Protein AF-A0A8C0IXA7-F1 (afdb_monomer_lite)

InterPro domains:
  IPR001251 CRAL-TRIO lipid binding domain [cd00170] (113-180)
  IPR011074 CRAL/TRIO, N-terminal domain [PF03765] (60-84)
  IPR011074 CRAL/TRIO, N-terminal domain [SM01100] (62-87)
  IPR036273 CRAL/TRIO, N-terminal domain superfamily [SSF46938] (19-94)
  IPR036865 CRAL-TRIO lipid binding domain superfamily [G3DSA:3.40.525.10] (95-187)
  IPR036865 CRAL-TRIO lipid binding domain superfamily [SSF52087] (109-181)

Structure (mmCIF, N/CA/C/O backbone):
data_AF-A0A8C0IXA7-F1
#
_entry.id   AF-A0A8C0IXA7-F1
#
loop_
_atom_site.group_PDB
_atom_site.id
_atom_site.type_symbol
_atom_site.label_atom_id
_atom_site.label_alt_id
_atom_site.label_comp_id
_atom_site.label_asym_id
_atom_site.label_entity_id
_atom_site.label_seq_id
_atom_site.pdbx_PDB_ins_code
_atom_site.Cartn_x
_atom_site.Cartn_y
_atom_site.Cartn_z
_atom_site.occupancy
_atom_site.B_iso_or_equiv
_atom_site.auth_seq_id
_atom_site.auth_comp_id
_atom_site.auth_asym_id
_atom_site.auth_atom_id
_atom_site.pdbx_PDB_model_num
ATOM 1 N N . ARG A 1 1 ? -16.139 -28.699 -39.890 1.00 35.69 1 ARG A N 1
ATOM 2 C CA . ARG A 1 1 ? -15.092 -27.925 -39.190 1.00 35.69 1 ARG A CA 1
ATOM 3 C C . ARG A 1 1 ? -15.802 -27.183 -38.088 1.00 35.69 1 ARG A C 1
ATOM 5 O O . ARG A 1 1 ? -16.646 -26.348 -38.394 1.00 35.69 1 ARG A O 1
ATOM 12 N N . GLU A 1 2 ? -15.595 -27.677 -36.876 1.00 32.22 2 GLU A N 1
ATOM 13 C CA . GLU A 1 2 ? -16.263 -27.260 -35.651 1.00 32.22 2 GLU A CA 1
ATOM 14 C C . GLU A 1 2 ? -16.036 -25.772 -35.373 1.00 32.22 2 GLU A C 1
ATOM 16 O O . GLU A 1 2 ? -15.000 -25.214 -35.732 1.00 32.22 2 GLU A O 1
ATOM 21 N N . LYS A 1 3 ? -17.055 -25.138 -34.791 1.00 29.83 3 LYS A N 1
ATOM 22 C CA . LYS A 1 3 ? -16.949 -23.827 -34.163 1.00 29.83 3 LYS A CA 1
ATOM 23 C C . LYS A 1 3 ? -16.485 -24.081 -32.731 1.00 29.83 3 LYS A C 1
ATOM 25 O O . LYS A 1 3 ? -17.202 -24.749 -31.994 1.00 29.83 3 LYS A O 1
ATOM 30 N N . GLU A 1 4 ? -15.302 -23.594 -32.378 1.00 32.62 4 GLU A N 1
ATOM 31 C CA . GLU A 1 4 ? -14.909 -23.407 -30.981 1.00 32.62 4 GLU A CA 1
ATOM 32 C C . GLU A 1 4 ? -15.841 -22.354 -30.372 1.00 32.62 4 GLU A C 1
ATOM 34 O O . GLU A 1 4 ? -15.949 -21.235 -30.876 1.00 32.62 4 GLU A O 1
ATOM 39 N N . GLU A 1 5 ? -16.585 -22.753 -29.343 1.00 33.47 5 GLU A N 1
ATOM 40 C CA . GLU A 1 5 ? -17.308 -21.844 -28.463 1.00 33.47 5 GLU A CA 1
ATOM 41 C C . GLU A 1 5 ? -16.298 -21.263 -27.469 1.00 33.47 5 GLU A C 1
ATOM 43 O O . GLU A 1 5 ? -15.759 -21.983 -26.629 1.00 33.47 5 GLU A O 1
ATOM 48 N N . ASP A 1 6 ? -16.033 -19.961 -27.590 1.00 34.44 6 ASP A N 1
ATOM 49 C CA . ASP A 1 6 ? -15.330 -19.179 -26.576 1.00 34.44 6 ASP A CA 1
ATOM 50 C C . ASP A 1 6 ? -16.084 -19.291 -25.243 1.00 34.44 6 ASP A C 1
ATOM 52 O O . ASP A 1 6 ? -17.255 -18.913 -25.125 1.00 34.44 6 ASP A O 1
ATOM 56 N N . GLY A 1 7 ? -15.400 -19.836 -24.236 1.00 33.19 7 GLY A N 1
ATOM 57 C CA . GLY A 1 7 ? -15.883 -19.950 -22.868 1.00 33.19 7 GLY A CA 1
ATOM 58 C C . GLY A 1 7 ? -16.123 -18.571 -22.264 1.00 33.19 7 GLY A C 1
ATOM 59 O O . GLY A 1 7 ? -15.190 -17.849 -21.925 1.00 33.19 7 GLY A O 1
ATOM 60 N N . LEU A 1 8 ? -17.399 -18.225 -22.128 1.00 35.22 8 LEU A N 1
ATOM 61 C CA . LEU A 1 8 ? -17.890 -17.067 -21.399 1.00 35.22 8 LEU A CA 1
ATOM 62 C C . LEU A 1 8 ? -17.438 -17.158 -19.930 1.00 35.22 8 LEU A C 1
ATOM 64 O O . LEU A 1 8 ? -17.891 -18.038 -19.200 1.00 35.22 8 LEU A O 1
ATOM 68 N N . GLU A 1 9 ? -16.564 -16.248 -19.494 1.00 42.94 9 GLU A N 1
ATOM 69 C CA . GLU A 1 9 ? -16.245 -16.039 -18.077 1.00 42.94 9 GLU A CA 1
ATOM 70 C C . GLU A 1 9 ? -17.529 -15.641 -17.335 1.00 42.94 9 GLU A C 1
ATOM 72 O O . GLU A 1 9 ? -18.015 -14.511 -17.426 1.00 42.94 9 GLU A O 1
ATOM 77 N N . THR A 1 10 ? -18.133 -16.594 -16.628 1.00 40.59 10 THR A N 1
ATOM 78 C CA . THR A 1 10 ? -19.312 -16.344 -15.803 1.00 40.59 10 THR A CA 1
ATOM 79 C C . THR A 1 10 ? -18.874 -15.764 -14.466 1.00 40.59 10 THR A C 1
ATOM 81 O O . THR A 1 10 ? -18.161 -16.418 -13.707 1.00 40.59 10 THR A O 1
ATOM 84 N N . SER A 1 11 ? -19.333 -14.548 -14.165 1.00 43.44 11 SER A N 1
ATOM 85 C CA . SER A 1 11 ? -19.275 -13.961 -12.824 1.00 43.44 11 SER A CA 1
ATOM 86 C C . SER A 1 11 ? -19.800 -14.950 -11.770 1.00 43.44 11 SER A C 1
ATOM 88 O O . SER A 1 11 ? -20.777 -15.650 -12.068 1.00 43.44 11 SER A O 1
ATOM 90 N N . PRO A 1 12 ? -19.216 -14.991 -10.559 1.00 49.28 12 PRO A N 1
ATOM 91 C CA . PRO A 1 12 ? -19.596 -15.952 -9.528 1.00 49.28 12 PRO A CA 1
ATOM 92 C C . PRO A 1 12 ? -21.091 -15.882 -9.200 1.00 49.28 12 PRO A C 1
ATOM 94 O O . PRO A 1 12 ? -21.729 -14.826 -9.265 1.00 49.28 12 PRO A O 1
ATOM 97 N N . SER A 1 13 ? -21.668 -17.037 -8.873 1.00 47.25 13 SER A N 1
ATOM 98 C CA . SER A 1 13 ? -23.084 -17.139 -8.529 1.00 47.25 13 SER A CA 1
ATOM 99 C C . SER A 1 13 ? -23.385 -16.431 -7.198 1.00 47.25 13 SER A C 1
ATOM 101 O O . SER A 1 13 ? -22.528 -16.322 -6.323 1.00 47.25 13 SER A O 1
ATOM 103 N N . LYS A 1 14 ? -24.635 -15.988 -6.988 1.00 42.28 14 LYS A N 1
ATOM 104 C CA . LYS A 1 14 ? -25.057 -15.330 -5.729 1.00 42.28 14 LYS A CA 1
ATOM 105 C C . LYS A 1 14 ? -24.760 -16.152 -4.467 1.00 42.28 14 LYS A C 1
ATOM 107 O O . LYS A 1 14 ? -24.516 -15.566 -3.422 1.00 42.28 14 LYS A O 1
ATOM 112 N N . ALA A 1 15 ? -24.810 -17.480 -4.566 1.00 44.12 15 ALA A N 1
ATOM 113 C CA . ALA A 1 15 ? -24.532 -18.379 -3.448 1.00 44.12 15 ALA A CA 1
ATOM 114 C C . ALA A 1 15 ? -23.029 -18.479 -3.139 1.00 44.12 15 ALA A C 1
ATOM 116 O O . ALA A 1 15 ? -22.650 -18.625 -1.982 1.00 44.12 15 ALA A O 1
ATOM 117 N N . GLU A 1 16 ? -22.169 -18.366 -4.154 1.00 53.25 16 GLU A N 1
ATOM 118 C CA . GLU A 1 16 ? -20.720 -18.294 -3.955 1.00 53.25 16 GLU A CA 1
ATOM 119 C C . GLU A 1 16 ? -20.327 -16.948 -3.338 1.00 53.25 16 GLU A C 1
ATOM 121 O O . GLU A 1 16 ? -19.565 -16.944 -2.377 1.00 53.25 16 GLU A O 1
ATOM 126 N N . CYS A 1 17 ? -20.909 -15.828 -3.793 1.00 52.28 17 CYS A N 1
ATOM 127 C CA . CYS A 1 17 ? -20.691 -14.508 -3.179 1.00 52.28 17 CYS A CA 1
ATOM 128 C C . CYS A 1 17 ? -21.011 -14.489 -1.675 1.00 52.28 17 CYS A C 1
ATOM 130 O O . CYS A 1 17 ? -20.193 -14.012 -0.898 1.00 52.28 17 CYS A O 1
ATOM 132 N N . SER A 1 18 ? -22.139 -15.067 -1.243 1.00 55.69 18 SER A N 1
ATOM 133 C CA . SER A 1 18 ? -22.510 -15.072 0.184 1.00 55.69 18 SER A CA 1
ATOM 134 C C . SER A 1 18 ? -21.550 -15.873 1.071 1.00 55.69 18 SER A C 1
ATOM 136 O O . SER A 1 18 ? -21.350 -15.536 2.230 1.00 55.69 18 SER A O 1
ATOM 138 N N . VAL A 1 19 ? -20.928 -16.930 0.538 1.00 61.72 19 VAL A N 1
ATOM 139 C CA . VAL A 1 19 ? -19.963 -17.742 1.301 1.00 61.72 19 VAL A CA 1
ATOM 140 C C . VAL A 1 19 ? -18.641 -16.991 1.492 1.00 61.72 19 VAL A C 1
ATOM 142 O O . VAL A 1 19 ? -18.022 -17.093 2.551 1.00 61.72 19 VAL A O 1
ATOM 145 N N . TRP A 1 20 ? -18.209 -16.219 0.490 1.00 59.81 20 TRP A N 1
ATOM 146 C CA . TRP A 1 20 ? -17.003 -15.391 0.587 1.00 59.81 20 TRP A CA 1
ATOM 147 C C . TRP A 1 20 ? -17.175 -14.204 1.540 1.00 59.81 20 TRP A C 1
ATOM 149 O O . TRP A 1 20 ? -16.235 -13.891 2.274 1.00 59.81 20 TRP A O 1
ATOM 159 N N . GLU A 1 21 ? -18.367 -13.605 1.593 1.00 66.81 21 GLU A N 1
ATOM 160 C CA . GLU A 1 21 ? -18.703 -12.551 2.560 1.00 66.81 21 GLU A CA 1
ATOM 161 C C . GLU A 1 21 ? -18.569 -13.062 4.007 1.00 66.81 21 GLU A C 1
ATOM 163 O O . GLU A 1 21 ? -17.854 -12.460 4.813 1.00 66.81 21 GLU A O 1
ATOM 168 N N . ASP A 1 22 ? -19.156 -14.223 4.318 1.00 74.31 22 ASP A N 1
ATOM 169 C CA . ASP A 1 22 ? -19.093 -14.827 5.657 1.00 74.31 22 ASP A CA 1
ATOM 170 C C . ASP A 1 22 ? -17.656 -15.208 6.063 1.00 74.31 22 ASP A C 1
ATOM 172 O O . ASP A 1 22 ? -17.219 -14.950 7.190 1.00 74.31 22 ASP A O 1
ATOM 176 N N . LEU A 1 23 ? -16.881 -15.784 5.135 1.00 80.44 23 LEU A N 1
ATOM 177 C CA . LEU A 1 23 ? -15.474 -16.133 5.368 1.00 80.44 23 LEU A CA 1
ATOM 178 C C . LEU A 1 23 ? -14.604 -14.894 5.608 1.00 80.44 23 LEU A C 1
ATOM 180 O O . LEU A 1 23 ? -13.700 -14.920 6.448 1.00 80.44 23 LEU A O 1
ATOM 184 N N . THR A 1 24 ? -14.867 -13.811 4.879 1.00 80.38 24 THR A N 1
ATOM 185 C CA . THR A 1 24 ? -14.105 -12.565 4.992 1.00 80.38 24 THR A CA 1
ATOM 186 C C . THR A 1 24 ? -14.402 -11.854 6.309 1.00 80.38 24 THR A C 1
ATOM 188 O O . THR A 1 24 ? -13.472 -11.371 6.957 1.00 80.38 24 THR A O 1
ATOM 191 N N . LEU A 1 25 ? -15.661 -11.847 6.756 1.00 86.12 25 LEU A N 1
ATOM 192 C CA . LEU A 1 25 ? -16.045 -11.300 8.060 1.00 86.12 25 LEU A CA 1
ATOM 193 C C . LEU A 1 25 ? -15.379 -12.058 9.212 1.00 86.12 25 LEU A C 1
ATOM 195 O O . LEU A 1 25 ? -14.787 -11.442 10.100 1.00 86.12 25 LEU A O 1
ATOM 199 N N . GLU A 1 26 ? -15.407 -13.392 9.175 1.00 88.94 26 GLU A N 1
ATOM 200 C CA . GLU A 1 26 ? -14.770 -14.202 10.216 1.00 88.94 26 GLU A CA 1
ATOM 201 C C . GLU A 1 26 ? -13.246 -14.020 10.219 1.00 88.94 26 GLU A C 1
ATOM 203 O O . GLU A 1 26 ? -12.624 -13.903 11.278 1.00 88.94 26 GLU A O 1
ATOM 208 N N . LYS A 1 27 ? -12.633 -13.902 9.037 1.00 86.88 27 LYS A N 1
ATOM 209 C CA . LYS A 1 27 ? -11.211 -13.577 8.910 1.00 86.88 27 LYS A CA 1
ATOM 210 C C . LYS A 1 27 ? -10.882 -12.191 9.464 1.00 86.88 27 LYS A C 1
ATOM 212 O O . LYS A 1 27 ? -9.889 -12.059 10.176 1.00 86.88 27 LYS A O 1
ATOM 217 N N . ALA A 1 28 ? -11.691 -11.171 9.183 1.00 87.81 28 ALA A N 1
ATOM 218 C CA . ALA A 1 28 ? -11.497 -9.827 9.730 1.00 87.81 28 ALA A CA 1
ATOM 219 C C . ALA A 1 28 ? -11.564 -9.840 11.266 1.00 87.81 28 ALA A C 1
ATOM 221 O O . ALA A 1 28 ? -10.694 -9.283 11.940 1.00 87.81 28 ALA A O 1
ATOM 222 N N . ARG A 1 29 ? -12.537 -10.566 11.824 1.00 91.94 29 ARG A N 1
ATOM 223 C CA . ARG A 1 29 ? -12.689 -10.745 13.270 1.00 91.94 29 ARG A CA 1
ATOM 224 C C . ARG A 1 29 ? -11.475 -11.435 13.899 1.00 91.94 29 ARG A C 1
ATOM 226 O O . ARG A 1 29 ? -10.970 -10.974 14.919 1.00 91.94 29 ARG A O 1
ATOM 233 N N . LEU A 1 30 ? -10.998 -12.526 13.297 1.00 89.56 30 LEU A N 1
ATOM 234 C CA . LEU A 1 30 ? -9.906 -13.346 13.835 1.00 89.56 30 LEU A CA 1
ATOM 235 C C . LEU A 1 30 ? -8.511 -12.744 13.619 1.00 89.56 30 LEU A C 1
ATOM 237 O O . LEU A 1 30 ? -7.669 -12.807 14.513 1.00 89.56 30 LEU A O 1
ATOM 241 N N . GLU A 1 31 ? -8.233 -12.205 12.430 1.00 84.81 31 GLU A N 1
ATOM 242 C CA . GLU A 1 31 ? -6.889 -11.751 12.048 1.00 84.81 31 GLU A CA 1
ATOM 243 C C . GLU A 1 31 ? -6.655 -10.258 12.323 1.00 84.81 31 GLU A C 1
ATOM 245 O O . GLU A 1 31 ? -5.504 -9.853 12.541 1.00 84.81 31 GLU A O 1
ATOM 250 N N . LEU A 1 32 ? -7.718 -9.441 12.290 1.00 86.50 32 LEU A N 1
ATOM 251 C CA . LEU A 1 32 ? -7.642 -7.981 12.419 1.00 86.50 32 LEU A CA 1
ATOM 252 C C . LEU A 1 32 ? -8.254 -7.453 13.720 1.00 86.50 32 LEU A C 1
ATOM 254 O O . LEU A 1 32 ? -8.074 -6.277 14.008 1.00 86.50 32 LEU A O 1
ATOM 258 N N . ASN A 1 33 ? -8.922 -8.296 14.514 1.00 92.62 33 ASN A N 1
ATOM 259 C CA . ASN A 1 33 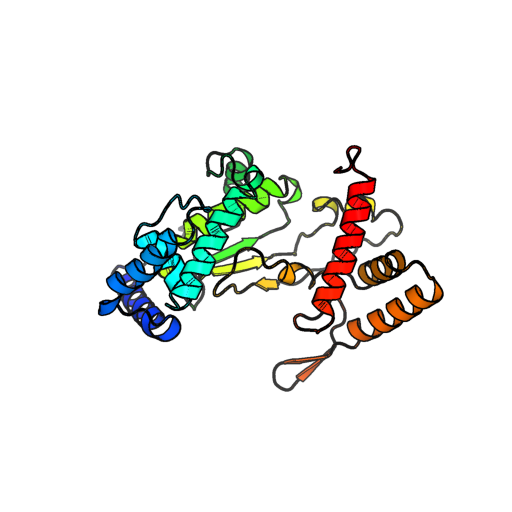? -9.699 -7.892 15.692 1.00 92.62 33 ASN A CA 1
ATOM 260 C C . ASN A 1 33 ? -10.864 -6.942 15.360 1.00 92.62 33 ASN A C 1
ATOM 262 O O . ASN A 1 33 ? -11.259 -6.133 16.196 1.00 92.62 33 ASN A O 1
ATOM 266 N N . GLU A 1 34 ? -11.410 -7.027 14.144 1.00 93.25 34 GLU A N 1
ATOM 267 C CA . GLU A 1 34 ? -12.573 -6.230 13.756 1.00 93.25 34 GLU A CA 1
ATOM 268 C C . GLU A 1 34 ? -13.811 -6.694 14.530 1.00 93.25 34 GLU A C 1
ATOM 270 O O . GLU A 1 34 ? -14.202 -7.862 14.454 1.00 93.25 34 GLU A O 1
ATOM 275 N N . ASN A 1 35 ? -14.430 -5.777 15.274 1.00 94.44 35 ASN A N 1
ATOM 276 C CA . ASN A 1 35 ? -15.658 -6.038 16.011 1.00 94.44 35 ASN A CA 1
ATOM 277 C C . ASN A 1 35 ? -16.783 -5.110 15.512 1.00 94.44 35 ASN A C 1
ATOM 279 O O . ASN A 1 35 ? -16.708 -3.897 15.722 1.00 94.44 35 ASN A O 1
ATOM 283 N N . PRO A 1 36 ? -17.844 -5.657 14.885 1.00 92.50 36 PRO A N 1
ATOM 284 C CA . PRO A 1 36 ? -18.966 -4.863 14.389 1.00 92.50 36 PRO A CA 1
ATOM 285 C C . PRO A 1 36 ? -19.642 -3.997 15.460 1.00 92.50 36 PRO A C 1
ATOM 287 O O . PRO A 1 36 ? -20.103 -2.900 15.148 1.00 92.50 36 PRO A O 1
ATOM 290 N N . ASP A 1 37 ? -19.664 -4.455 16.716 1.00 95.62 37 ASP A N 1
ATOM 291 C CA . ASP A 1 37 ? -20.338 -3.754 17.814 1.00 95.62 37 ASP A CA 1
ATOM 292 C C . ASP A 1 37 ? -19.570 -2.504 18.279 1.00 95.62 37 ASP A C 1
ATOM 294 O O . ASP A 1 37 ? -20.177 -1.554 18.777 1.00 95.62 37 ASP A O 1
ATOM 298 N N . THR A 1 38 ? -18.241 -2.479 18.111 1.00 96.06 38 THR A N 1
ATOM 299 C CA . THR A 1 38 ? -17.380 -1.349 18.516 1.00 96.06 38 THR A CA 1
ATOM 300 C C . THR A 1 38 ? -16.917 -0.493 17.345 1.00 96.06 38 THR A C 1
ATOM 302 O O . THR A 1 38 ? -16.364 0.580 17.569 1.00 96.06 38 THR A O 1
ATOM 305 N N . LEU A 1 39 ? -17.208 -0.897 16.105 1.00 94.94 39 LEU A N 1
ATOM 306 C CA . LEU A 1 39 ? -16.685 -0.280 14.884 1.00 94.94 39 LEU A CA 1
ATOM 307 C C . LEU A 1 39 ? -16.850 1.246 14.843 1.00 94.94 39 LEU A C 1
ATOM 309 O O . LEU A 1 39 ? -15.921 1.971 14.491 1.00 94.94 39 LEU A O 1
ATOM 313 N N . HIS A 1 40 ? -18.030 1.745 15.224 1.00 96.94 40 HIS A N 1
ATOM 314 C CA . HIS A 1 40 ? -18.279 3.185 15.270 1.00 96.94 40 HIS A CA 1
ATOM 315 C C . HIS A 1 40 ? -17.367 3.877 16.292 1.00 96.94 40 HIS A C 1
ATOM 317 O O . HIS A 1 40 ? -16.810 4.929 15.997 1.00 96.94 40 HIS A O 1
ATOM 323 N N . GLN A 1 41 ? -17.194 3.293 17.480 1.00 98.00 41 GLN A N 1
ATOM 324 C CA . GLN A 1 41 ? -16.302 3.835 18.502 1.00 98.00 41 GLN A CA 1
ATOM 325 C C . GLN A 1 41 ? -14.841 3.815 18.029 1.00 98.00 41 GLN A C 1
ATOM 327 O O . GLN A 1 41 ? -14.171 4.840 18.120 1.00 98.00 41 GLN A O 1
ATOM 332 N N . ASP A 1 42 ? -14.387 2.707 17.439 1.00 98.00 42 ASP A N 1
ATOM 333 C CA . ASP A 1 42 ? -13.016 2.552 16.938 1.00 98.00 42 ASP A CA 1
ATOM 334 C C . ASP A 1 42 ? -12.656 3.626 15.896 1.00 98.00 42 ASP A C 1
ATOM 336 O O . ASP A 1 42 ? -11.563 4.199 15.908 1.00 98.00 42 ASP A O 1
ATOM 340 N N . ILE A 1 43 ? -13.600 3.949 15.008 1.00 97.81 43 ILE A N 1
ATOM 341 C CA . ILE A 1 43 ? -13.440 5.011 14.008 1.00 97.81 43 ILE A CA 1
ATOM 342 C C . ILE A 1 43 ? -13.381 6.394 14.667 1.00 97.81 43 ILE A C 1
ATOM 344 O O . ILE A 1 43 ? -12.558 7.223 14.263 1.00 97.81 43 ILE A O 1
ATOM 348 N N . GLN A 1 44 ? -14.232 6.661 15.665 1.00 97.88 44 GLN A N 1
ATOM 349 C CA . GLN A 1 44 ? -14.222 7.954 16.355 1.00 97.88 44 GLN A CA 1
ATOM 350 C C . GLN A 1 44 ? -12.922 8.180 17.129 1.00 97.88 44 GLN A C 1
ATOM 352 O O . GLN A 1 44 ? -12.375 9.274 17.050 1.00 97.88 44 GLN A O 1
ATOM 357 N N . GLU A 1 45 ? -12.359 7.156 17.772 1.00 97.88 45 GLU A N 1
ATOM 358 C CA . GLU A 1 45 ? -11.085 7.288 18.493 1.00 97.88 45 GLU A CA 1
ATOM 359 C C . GLU A 1 45 ? -9.934 7.725 17.568 1.00 97.88 45 GLU A C 1
ATOM 361 O O . GLU A 1 45 ? -9.139 8.603 17.916 1.00 97.88 45 GLU A O 1
ATOM 366 N N . VAL A 1 46 ? -9.870 7.185 16.343 1.00 97.44 46 VAL A N 1
ATOM 367 C CA . VAL A 1 46 ? -8.904 7.645 15.327 1.00 97.44 46 VAL A CA 1
ATOM 368 C C . VAL A 1 46 ? -9.187 9.085 14.900 1.00 97.44 46 VAL A C 1
ATOM 370 O O . VAL A 1 46 ? -8.254 9.875 14.737 1.00 97.44 46 VAL A O 1
ATOM 373 N N . ARG A 1 47 ? -10.462 9.449 14.735 1.00 96.62 47 ARG A N 1
ATOM 374 C CA . ARG A 1 47 ? -10.875 10.794 14.315 1.00 96.62 47 ARG A CA 1
ATOM 375 C C . ARG A 1 47 ? -10.578 11.853 15.384 1.00 96.62 47 ARG A C 1
ATOM 377 O O . ARG A 1 47 ? -10.156 12.952 15.033 1.00 96.62 47 ARG A O 1
ATOM 384 N N . ASP A 1 48 ? -10.694 11.515 16.662 1.00 97.19 48 ASP A N 1
ATOM 385 C CA . ASP A 1 48 ? -10.342 12.409 17.768 1.00 97.19 48 ASP A CA 1
ATOM 386 C C . ASP A 1 48 ? -8.836 12.717 17.785 1.00 97.19 48 ASP A C 1
ATOM 388 O O . ASP A 1 48 ? -8.427 13.859 18.013 1.00 97.19 48 ASP A O 1
ATOM 392 N N . MET A 1 49 ? -7.993 11.734 17.444 1.00 97.56 49 MET A N 1
ATOM 393 C CA . MET A 1 49 ? -6.546 11.944 17.319 1.00 97.56 49 MET A CA 1
ATOM 394 C C . MET A 1 49 ? -6.167 12.854 16.141 1.00 97.56 49 MET A C 1
ATOM 396 O O . MET A 1 49 ? -5.179 13.582 16.241 1.00 97.56 49 MET A O 1
ATOM 400 N N . VAL A 1 50 ? -6.956 12.899 15.060 1.00 94.50 50 VAL A N 1
ATOM 401 C CA . VAL A 1 50 ? -6.720 13.806 13.915 1.00 94.50 50 VAL A CA 1
ATOM 402 C C . VAL A 1 50 ? -6.645 15.272 14.352 1.00 94.50 50 VAL A C 1
ATOM 404 O O . VAL A 1 50 ? -5.795 16.017 13.865 1.00 94.50 50 VAL A O 1
ATOM 407 N N . ILE A 1 51 ? -7.457 15.673 15.333 1.00 92.31 51 ILE A N 1
ATOM 408 C CA . ILE A 1 51 ? -7.503 17.049 15.857 1.00 92.31 51 ILE A CA 1
ATOM 409 C C . ILE A 1 51 ? -6.166 17.450 16.513 1.00 92.31 51 ILE A C 1
ATOM 411 O O . ILE A 1 51 ? -5.824 18.630 16.570 1.00 92.31 51 ILE A O 1
ATOM 415 N N . THR A 1 52 ? -5.372 16.475 16.970 1.00 95.00 52 THR A N 1
ATOM 416 C CA . THR A 1 52 ? -4.087 16.714 17.648 1.00 95.00 52 THR A CA 1
ATOM 417 C C . THR A 1 52 ? -2.938 17.091 16.703 1.00 95.00 52 THR A C 1
ATOM 419 O O . THR A 1 52 ? -1.903 17.561 17.176 1.00 95.00 52 THR A O 1
ATOM 422 N N . ARG A 1 53 ? -3.106 16.929 15.379 1.00 94.94 53 ARG A N 1
ATOM 423 C CA . ARG A 1 53 ? -2.101 17.249 14.344 1.00 94.94 53 ARG A CA 1
ATOM 424 C C . ARG A 1 53 ? -2.617 18.300 13.345 1.00 94.94 53 ARG A C 1
ATOM 426 O O . ARG A 1 53 ? -2.833 17.984 12.176 1.00 94.94 53 ARG A O 1
ATOM 433 N N . PRO A 1 54 ? -2.818 19.564 13.771 1.00 94.19 54 PRO A N 1
ATOM 434 C CA . PRO A 1 54 ? -3.327 20.628 12.897 1.00 94.19 54 PRO A CA 1
ATOM 435 C C . PRO A 1 54 ? -2.351 21.038 11.782 1.00 94.19 54 PRO A C 1
ATOM 437 O O . PRO A 1 54 ? -2.734 21.744 10.854 1.00 94.19 54 PRO A O 1
ATOM 440 N N . ASP A 1 55 ? -1.090 20.620 11.877 1.00 93.44 55 ASP A N 1
ATOM 441 C CA . ASP A 1 55 ? -0.051 20.818 10.871 1.00 93.44 55 ASP A CA 1
ATOM 442 C C . ASP A 1 55 ? -0.250 19.950 9.617 1.00 93.44 55 ASP A C 1
ATOM 444 O O . ASP A 1 55 ? 0.251 20.302 8.551 1.00 93.44 55 ASP A O 1
ATOM 448 N N . ILE A 1 56 ? -1.022 18.860 9.713 1.00 90.94 56 ILE A N 1
ATOM 449 C CA . ILE A 1 56 ? -1.356 18.000 8.576 1.00 90.94 56 ILE A CA 1
ATOM 450 C C . ILE A 1 56 ? -2.737 18.385 8.028 1.00 90.94 56 ILE A C 1
ATOM 452 O O . ILE A 1 56 ? -3.763 18.278 8.696 1.00 90.94 56 ILE A O 1
ATOM 456 N N . GLY A 1 57 ? -2.797 18.739 6.745 1.00 89.12 57 GLY A N 1
ATOM 457 C CA . GLY A 1 57 ? -4.047 18.834 5.980 1.00 89.12 57 GLY A CA 1
ATOM 458 C C . GLY A 1 57 ? -4.698 17.472 5.689 1.00 89.12 57 GLY A C 1
ATOM 459 O O . GLY A 1 57 ? -4.529 16.917 4.600 1.00 89.12 57 GLY A O 1
ATOM 460 N N . PHE A 1 58 ? -5.458 16.932 6.643 1.00 90.25 58 PHE A N 1
ATOM 461 C CA . PHE A 1 58 ? -6.273 15.726 6.452 1.00 90.25 58 PHE A CA 1
ATOM 462 C C . PHE A 1 58 ? -7.455 16.013 5.510 1.00 90.25 58 PHE A C 1
ATOM 464 O O . PHE A 1 58 ? -8.454 16.607 5.906 1.00 90.25 58 PHE A O 1
ATOM 471 N N . LEU A 1 59 ? -7.350 15.593 4.244 1.00 87.56 59 LEU A N 1
ATOM 472 C CA . LEU A 1 59 ? -8.358 15.893 3.211 1.00 87.56 59 LEU A CA 1
ATOM 473 C C . LEU A 1 59 ? -9.567 14.946 3.225 1.00 87.56 59 LEU A C 1
ATOM 475 O O . LEU A 1 59 ? -10.572 15.229 2.575 1.00 87.56 59 LEU A O 1
ATOM 479 N N . ARG A 1 60 ? -9.459 13.799 3.904 1.00 86.38 60 ARG A N 1
ATOM 480 C CA . ARG A 1 60 ? -10.486 12.753 3.925 1.00 86.38 60 ARG A CA 1
ATOM 481 C C . ARG A 1 60 ? -10.437 11.976 5.240 1.00 86.38 60 ARG A C 1
ATOM 483 O O . ARG A 1 60 ? -9.377 11.487 5.619 1.00 86.38 60 ARG A O 1
ATOM 490 N N . THR A 1 61 ? -11.579 11.871 5.916 1.00 92.00 61 THR A N 1
ATOM 491 C CA . THR A 1 61 ? -11.728 11.219 7.232 1.00 92.00 61 THR A CA 1
ATOM 492 C C . THR A 1 61 ? -13.097 10.544 7.403 1.00 92.00 61 THR A C 1
ATOM 494 O O . THR A 1 61 ? -13.555 10.358 8.530 1.00 92.00 61 THR A O 1
ATOM 497 N N . ASP A 1 62 ? -13.790 10.185 6.315 1.00 93.38 62 ASP A N 1
ATOM 498 C CA . ASP A 1 62 ? -15.019 9.378 6.382 1.00 93.38 62 ASP A CA 1
ATOM 499 C C . ASP A 1 62 ? -14.749 7.967 6.922 1.00 93.38 62 ASP A C 1
ATOM 501 O O . ASP A 1 62 ? -13.624 7.467 6.860 1.00 93.38 62 ASP A O 1
ATOM 505 N N . ASP A 1 63 ? -15.798 7.324 7.436 1.00 95.44 63 ASP A N 1
ATOM 506 C CA . ASP A 1 63 ? -15.733 6.015 8.094 1.00 95.44 63 ASP A CA 1
ATOM 507 C C . ASP A 1 63 ? -15.045 4.962 7.218 1.00 95.44 63 ASP A C 1
ATOM 509 O O . ASP A 1 63 ? -14.103 4.306 7.659 1.00 95.44 63 ASP A O 1
ATOM 513 N N . ALA A 1 64 ? -15.442 4.864 5.944 1.00 89.88 64 ALA A N 1
ATOM 514 C CA . ALA A 1 64 ? -14.871 3.909 4.998 1.00 89.88 64 ALA A CA 1
ATOM 515 C C . ALA A 1 64 ? -13.381 4.160 4.727 1.00 89.88 64 ALA A C 1
ATOM 517 O O . ALA A 1 64 ? -12.638 3.220 4.452 1.00 89.88 64 ALA A O 1
ATOM 518 N N . PHE A 1 65 ? -12.931 5.415 4.791 1.00 89.75 65 PHE A N 1
ATOM 519 C CA . PHE A 1 65 ? -11.525 5.756 4.623 1.00 89.75 65 PHE A CA 1
ATOM 520 C C . PHE A 1 65 ? -10.705 5.422 5.869 1.00 89.75 65 PHE A C 1
ATOM 522 O O . PHE A 1 65 ? -9.679 4.760 5.745 1.00 89.75 65 PHE A O 1
ATOM 529 N N . ILE A 1 66 ? -11.170 5.813 7.062 1.00 92.56 66 ILE A N 1
ATOM 530 C CA . ILE A 1 66 ? -10.501 5.506 8.340 1.00 92.56 66 ILE A CA 1
ATOM 531 C C . ILE A 1 66 ? -10.405 3.992 8.556 1.00 92.56 66 ILE A C 1
ATOM 533 O O . ILE A 1 66 ? -9.364 3.492 8.992 1.00 92.56 66 ILE A O 1
ATOM 537 N N . LEU A 1 67 ? -11.450 3.252 8.182 1.00 91.81 67 LEU A N 1
ATOM 538 C CA . LEU A 1 67 ? -11.500 1.802 8.335 1.00 91.81 67 LEU A CA 1
ATOM 539 C C . LEU A 1 67 ? -10.356 1.081 7.603 1.00 91.81 67 LEU A C 1
ATOM 541 O O . LEU A 1 67 ? -9.846 0.084 8.112 1.00 91.81 67 LEU A O 1
ATOM 545 N N . ARG A 1 68 ? -9.868 1.626 6.477 1.00 89.75 68 ARG A N 1
ATOM 546 C CA . ARG A 1 68 ? -8.687 1.102 5.760 1.00 89.75 68 ARG A CA 1
ATOM 547 C C . ARG A 1 68 ? -7.459 1.052 6.673 1.00 89.75 68 ARG A C 1
ATOM 549 O O . ARG A 1 68 ? -6.725 0.067 6.679 1.00 89.75 68 ARG A O 1
ATOM 556 N N . PHE A 1 69 ? -7.252 2.102 7.468 1.00 90.25 69 PHE A N 1
ATOM 557 C CA . PHE A 1 69 ? -6.107 2.238 8.371 1.00 90.25 69 PHE A CA 1
ATOM 558 C C . PHE A 1 69 ? -6.267 1.378 9.624 1.00 90.25 69 PHE A C 1
ATOM 560 O O . PHE A 1 69 ? -5.297 0.753 10.055 1.00 90.25 69 PHE A O 1
ATOM 567 N N . LEU A 1 70 ? -7.486 1.297 10.168 1.00 91.06 70 LEU A N 1
ATOM 568 C CA . LEU A 1 70 ? -7.808 0.396 11.278 1.00 91.06 70 LEU A CA 1
ATOM 569 C C . LEU A 1 70 ? -7.548 -1.063 10.894 1.00 91.06 70 LEU A C 1
ATOM 571 O O . LEU A 1 70 ? -6.798 -1.748 11.588 1.00 91.06 70 LEU A O 1
ATOM 575 N N . ARG A 1 71 ? -8.063 -1.516 9.745 1.00 89.12 71 ARG A N 1
ATOM 576 C CA . ARG A 1 71 ? -7.822 -2.871 9.222 1.00 89.12 71 ARG A CA 1
ATOM 577 C C . ARG A 1 71 ? -6.334 -3.135 8.987 1.00 89.12 71 ARG A C 1
ATOM 579 O O . ARG A 1 71 ? -5.802 -4.121 9.495 1.00 89.12 71 ARG A O 1
ATOM 586 N N . ALA A 1 72 ? -5.622 -2.205 8.342 1.00 83.12 72 ALA A N 1
ATOM 587 C CA . ALA A 1 72 ? -4.178 -2.314 8.093 1.00 83.12 72 ALA A CA 1
ATOM 588 C C . ALA A 1 72 ? -3.314 -2.365 9.372 1.00 83.12 72 ALA A C 1
ATOM 590 O O . ALA A 1 72 ? -2.143 -2.770 9.332 1.00 83.12 72 ALA A O 1
ATOM 591 N N . ARG A 1 73 ? -3.861 -1.927 10.512 1.00 91.56 73 ARG A N 1
ATOM 592 C CA . ARG A 1 73 ? -3.201 -1.939 11.826 1.00 91.56 73 ARG A CA 1
ATOM 593 C C . ARG A 1 73 ? -3.929 -2.794 12.855 1.00 91.56 73 ARG A C 1
ATOM 595 O O . ARG A 1 73 ? -3.665 -2.653 14.043 1.00 91.56 73 ARG A O 1
ATOM 602 N N . LYS A 1 74 ? -4.774 -3.729 12.405 1.00 90.62 74 LYS A N 1
ATOM 603 C CA . LYS A 1 74 ? -5.462 -4.709 13.261 1.00 90.62 74 LYS A CA 1
ATOM 604 C C . LYS A 1 74 ? -6.177 -4.062 14.454 1.00 90.62 74 LYS A C 1
ATOM 606 O O . LYS A 1 74 ? -6.040 -4.525 15.590 1.00 90.62 74 LYS A O 1
ATOM 611 N N . PHE A 1 75 ? -6.848 -2.943 14.178 1.00 93.62 75 PHE A N 1
ATOM 612 C CA . PHE A 1 75 ? -7.607 -2.149 15.144 1.00 93.62 75 PHE A CA 1
ATOM 613 C C . PHE A 1 75 ? -6.764 -1.605 16.312 1.00 93.62 75 PHE A C 1
ATOM 615 O O . PHE A 1 75 ? -7.279 -1.294 17.376 1.00 93.62 75 PHE A O 1
ATOM 622 N N . GLN A 1 76 ? -5.452 -1.431 16.111 1.00 91.38 76 GLN A N 1
ATOM 623 C CA . GLN A 1 76 ? -4.607 -0.644 17.010 1.00 91.38 76 GLN A CA 1
ATOM 624 C C . GLN A 1 76 ? -4.771 0.843 16.673 1.00 91.38 76 GLN A C 1
ATOM 626 O O . GLN A 1 76 ? -4.147 1.339 15.731 1.00 91.38 76 GLN A O 1
ATOM 631 N N . HIS A 1 77 ? -5.616 1.560 17.420 1.00 97.50 77 HIS A N 1
ATOM 632 C CA . HIS A 1 77 ? -6.067 2.920 17.083 1.00 97.50 77 HIS A CA 1
ATOM 633 C C . HIS A 1 77 ? -4.915 3.904 16.894 1.00 97.50 77 HIS A C 1
ATOM 635 O O . HIS A 1 77 ? -4.856 4.594 15.878 1.00 97.50 77 HIS A O 1
ATOM 641 N N . PHE A 1 78 ? -3.960 3.937 17.828 1.00 95.81 78 PHE A N 1
ATOM 642 C CA . PHE A 1 78 ? -2.811 4.844 17.741 1.00 95.81 78 PHE A CA 1
ATOM 643 C C . PHE A 1 78 ? -1.932 4.552 16.515 1.00 95.81 78 PHE A C 1
ATOM 645 O O . PHE A 1 78 ? -1.490 5.467 15.823 1.00 95.81 78 PHE A O 1
ATOM 652 N N . GLU A 1 79 ? -1.722 3.275 16.196 1.00 89.94 79 GLU A N 1
ATOM 653 C CA . GLU A 1 79 ? -0.950 2.864 15.021 1.00 89.94 79 GLU A CA 1
ATOM 654 C C . GLU A 1 79 ? -1.687 3.164 13.711 1.00 89.94 79 GLU A C 1
ATOM 656 O O . GLU A 1 79 ? -1.062 3.575 12.729 1.00 89.94 79 GLU A O 1
ATOM 661 N N . ALA A 1 80 ? -3.013 3.002 13.697 1.00 87.44 80 ALA A N 1
ATOM 662 C CA . ALA A 1 80 ? -3.870 3.391 12.581 1.00 87.44 80 ALA A CA 1
ATOM 663 C C . ALA A 1 80 ? -3.816 4.908 12.349 1.00 87.44 80 ALA A C 1
ATOM 665 O O . ALA A 1 80 ? -3.617 5.348 11.216 1.00 87.44 80 ALA A O 1
ATOM 666 N N . PHE A 1 81 ? -3.901 5.704 13.420 1.00 96.25 81 PHE A N 1
ATOM 667 C CA . PHE A 1 81 ? -3.729 7.153 13.358 1.00 96.25 81 PHE A CA 1
ATOM 668 C C . PHE A 1 81 ? -2.336 7.543 12.848 1.00 96.25 81 PHE A C 1
ATOM 670 O O . PHE A 1 81 ? -2.223 8.381 11.955 1.00 96.25 81 PHE A O 1
ATOM 677 N N . ARG A 1 82 ? -1.272 6.907 13.353 1.00 91.00 82 ARG A N 1
ATOM 678 C CA . ARG A 1 82 ? 0.103 7.156 12.899 1.00 91.00 82 ARG A CA 1
ATOM 679 C C . ARG A 1 82 ? 0.255 6.897 11.399 1.00 91.00 82 ARG A C 1
ATOM 681 O O . ARG A 1 82 ? 0.845 7.720 10.702 1.00 91.00 82 ARG A O 1
ATOM 688 N N . LEU A 1 83 ? -0.317 5.800 10.895 1.00 84.44 83 LEU A N 1
ATOM 689 C CA . LEU A 1 83 ? -0.319 5.482 9.464 1.00 84.44 83 LEU A CA 1
ATOM 690 C C . LEU A 1 83 ? -1.137 6.499 8.646 1.00 84.44 83 LEU A C 1
ATOM 692 O O . LEU A 1 83 ? -0.694 6.921 7.580 1.00 84.44 83 LEU A O 1
ATOM 696 N N . LEU A 1 84 ? -2.303 6.920 9.147 1.00 85.69 84 LEU A N 1
ATOM 697 C CA . LEU A 1 84 ? -3.151 7.942 8.521 1.00 85.69 84 LEU A CA 1
ATOM 698 C C . LEU A 1 84 ? -2.435 9.298 8.420 1.00 85.69 84 LEU A C 1
ATOM 700 O O . LEU A 1 84 ? -2.464 9.940 7.369 1.00 85.69 84 LEU A O 1
ATOM 704 N N . ALA A 1 85 ? -1.772 9.723 9.496 1.00 86.00 85 ALA A N 1
ATOM 705 C CA . ALA A 1 85 ? -0.986 10.952 9.533 1.00 86.00 85 ALA A CA 1
ATOM 706 C C . ALA A 1 85 ? 0.168 10.899 8.521 1.00 86.00 85 ALA A C 1
ATOM 708 O O . ALA A 1 85 ? 0.286 11.792 7.684 1.00 86.00 85 ALA A O 1
ATOM 709 N N . GLN A 1 86 ? 0.947 9.811 8.528 1.00 81.44 86 GLN A N 1
ATOM 710 C CA . GLN A 1 86 ? 2.041 9.593 7.573 1.00 81.44 86 GLN A CA 1
ATOM 711 C C . GLN A 1 86 ? 1.556 9.604 6.122 1.00 81.44 86 GLN A C 1
ATOM 713 O O . GLN A 1 86 ? 2.209 10.181 5.258 1.00 81.44 86 GLN A O 1
ATOM 718 N N . TYR A 1 87 ? 0.394 9.011 5.844 1.00 82.56 87 TYR A N 1
ATOM 719 C CA . TYR A 1 87 ? -0.190 8.999 4.506 1.00 82.56 87 TYR A CA 1
ATOM 720 C C . TYR A 1 87 ? -0.438 10.416 3.958 1.00 82.56 87 TYR A C 1
ATOM 722 O O . TYR A 1 87 ? -0.083 10.712 2.812 1.00 82.56 87 TYR A O 1
ATOM 730 N N . PHE A 1 88 ? -1.027 11.310 4.759 1.00 82.94 88 PHE A N 1
ATOM 731 C CA . PHE A 1 88 ? -1.286 12.687 4.324 1.00 82.94 88 PHE A CA 1
ATOM 732 C C . PHE A 1 88 ? -0.031 13.556 4.324 1.00 82.94 88 PHE A C 1
ATOM 734 O O . PHE A 1 88 ? 0.160 14.337 3.391 1.00 82.94 88 PHE A O 1
ATOM 741 N N . GLU A 1 89 ? 0.832 13.397 5.324 1.00 83.50 89 GLU A N 1
ATOM 742 C CA . GLU A 1 89 ? 2.113 14.098 5.419 1.00 83.50 89 GLU A CA 1
ATOM 743 C C . GLU A 1 89 ? 3.001 13.775 4.208 1.00 83.50 89 GLU A C 1
ATOM 745 O O . GLU A 1 89 ? 3.484 14.685 3.533 1.00 83.50 89 GLU A O 1
ATOM 750 N N . TYR A 1 90 ? 3.099 12.495 3.832 1.00 77.06 90 TYR A N 1
ATOM 751 C CA . TYR A 1 90 ? 3.833 12.064 2.643 1.00 77.06 90 TYR A CA 1
ATOM 752 C C . TYR A 1 90 ? 3.294 12.722 1.367 1.00 77.06 90 TYR A C 1
ATOM 754 O O . TYR A 1 90 ? 4.069 13.205 0.539 1.00 77.06 90 TYR A O 1
ATOM 762 N N . ARG A 1 91 ? 1.966 12.803 1.209 1.00 80.06 91 ARG A N 1
ATOM 763 C CA . ARG A 1 91 ? 1.340 13.460 0.049 1.00 80.06 91 ARG A CA 1
ATOM 764 C C . ARG A 1 91 ? 1.587 14.970 0.014 1.00 80.06 91 ARG A C 1
ATOM 766 O O . ARG A 1 91 ? 1.749 15.520 -1.072 1.00 80.06 91 ARG A O 1
ATOM 773 N N . GLN A 1 92 ? 1.626 15.631 1.169 1.00 80.62 92 GLN A N 1
ATOM 774 C CA . GLN A 1 92 ? 1.912 17.068 1.275 1.00 80.62 92 GLN A CA 1
ATOM 775 C C . GLN A 1 92 ? 3.380 17.394 1.004 1.00 80.62 92 GLN A C 1
ATOM 777 O O . GLN A 1 92 ? 3.669 18.417 0.392 1.00 80.62 92 GLN A O 1
ATOM 782 N N . GLN A 1 93 ? 4.297 16.524 1.425 1.00 78.06 93 GLN A N 1
ATOM 783 C CA . GLN A 1 93 ? 5.733 16.699 1.203 1.00 78.06 93 GLN A CA 1
ATOM 784 C C . GLN A 1 93 ? 6.148 16.356 -0.234 1.00 78.06 93 GLN A C 1
ATOM 786 O O . GLN A 1 93 ? 7.095 16.935 -0.755 1.00 78.06 93 GLN A O 1
ATOM 791 N N . ASN A 1 94 ? 5.419 15.457 -0.904 1.00 75.38 94 ASN A N 1
ATOM 792 C CA . ASN A 1 94 ? 5.755 14.960 -2.240 1.00 75.38 94 ASN A CA 1
ATOM 793 C C . ASN A 1 94 ? 4.738 15.416 -3.298 1.00 75.38 94 ASN A C 1
ATOM 795 O O . ASN A 1 94 ? 4.235 14.607 -4.083 1.00 75.38 94 ASN A O 1
ATOM 799 N N . LEU A 1 95 ? 4.418 16.716 -3.339 1.00 77.06 95 LEU A N 1
ATOM 800 C CA . LEU A 1 95 ? 3.409 17.263 -4.260 1.00 77.06 95 LEU A CA 1
ATOM 801 C C . LEU A 1 95 ? 3.693 16.921 -5.724 1.00 77.06 95 LEU A C 1
ATOM 803 O O . LEU A 1 95 ? 2.756 16.635 -6.466 1.00 77.06 95 LEU A O 1
ATOM 807 N N . ASP A 1 96 ? 4.958 16.882 -6.136 1.00 73.50 96 ASP A N 1
ATOM 808 C CA . ASP A 1 96 ? 5.325 16.521 -7.506 1.00 73.50 96 ASP A CA 1
ATOM 809 C C . ASP A 1 96 ? 4.924 15.085 -7.863 1.00 73.50 96 ASP A C 1
ATOM 811 O O . ASP A 1 96 ? 4.549 14.832 -9.004 1.00 73.50 96 ASP A O 1
ATOM 815 N N . MET A 1 97 ? 4.882 14.153 -6.904 1.00 68.94 97 MET A N 1
ATOM 816 C CA . MET A 1 97 ? 4.396 12.784 -7.123 1.00 68.94 97 MET A CA 1
ATOM 817 C C . MET A 1 97 ? 2.864 12.721 -7.221 1.00 68.94 97 MET A C 1
ATOM 819 O O . MET A 1 97 ? 2.335 11.928 -7.997 1.00 68.94 97 MET A O 1
ATOM 823 N N . PHE A 1 98 ? 2.138 13.574 -6.491 1.00 73.62 98 PHE A N 1
ATOM 824 C CA . PHE A 1 98 ? 0.672 13.496 -6.371 1.00 73.62 98 PHE A CA 1
ATOM 825 C C . PHE A 1 98 ? -0.101 14.584 -7.134 1.00 73.62 98 PHE A C 1
ATOM 827 O O . PHE A 1 98 ? -1.337 14.576 -7.172 1.00 73.62 98 PHE A O 1
ATOM 834 N N . LYS A 1 99 ? 0.594 15.515 -7.791 1.00 74.06 99 LYS A N 1
ATOM 835 C CA . LYS A 1 99 ? -0.020 16.534 -8.645 1.00 74.06 99 LYS A CA 1
ATOM 836 C C . LYS A 1 99 ? -0.711 15.876 -9.835 1.00 74.06 99 LYS A C 1
ATOM 838 O O . LYS A 1 99 ? -0.091 15.127 -10.584 1.00 74.06 99 LYS A O 1
ATOM 843 N N . SER A 1 100 ? -1.993 16.193 -10.024 1.00 76.06 100 SER A N 1
ATOM 844 C CA . SER A 1 100 ? -2.835 15.609 -11.081 1.00 76.06 100 SER A CA 1
ATOM 845 C C . SER A 1 100 ? -2.930 14.077 -11.025 1.00 76.06 100 SER A C 1
ATOM 847 O O . SER A 1 100 ? -3.147 13.438 -12.049 1.00 76.06 100 SER A O 1
ATOM 849 N N . PHE A 1 101 ? -2.814 13.484 -9.831 1.00 81.19 101 PHE A N 1
ATOM 850 C CA . PHE A 1 101 ? -2.889 12.039 -9.608 1.00 81.19 101 PHE A CA 1
ATOM 851 C C . PHE A 1 101 ? -4.300 11.483 -9.865 1.00 81.19 101 PHE A C 1
ATOM 853 O O . PHE A 1 101 ? -5.128 11.368 -8.960 1.00 81.19 101 PHE A O 1
ATOM 860 N N . LYS A 1 102 ? -4.600 11.212 -11.139 1.00 87.69 102 LYS A N 1
ATOM 861 C CA . LYS A 1 102 ? -5.891 10.719 -11.636 1.00 87.69 102 LYS A CA 1
ATOM 862 C C . LYS A 1 102 ? -5.674 9.798 -12.831 1.00 87.69 102 LYS A C 1
ATOM 864 O O . LYS A 1 102 ? -4.762 10.016 -13.620 1.00 87.69 102 LYS A O 1
ATOM 869 N N . ALA A 1 103 ? -6.606 8.874 -13.059 1.00 86.94 103 ALA A N 1
ATOM 870 C CA . ALA A 1 103 ? -6.592 7.980 -14.225 1.00 86.94 103 ALA A CA 1
ATOM 871 C C . ALA A 1 103 ? -6.676 8.710 -15.583 1.00 86.94 103 ALA A C 1
ATOM 873 O O . ALA A 1 103 ? -6.505 8.100 -16.634 1.00 86.94 103 ALA A O 1
ATOM 874 N N . THR A 1 104 ? -6.989 10.009 -15.586 1.00 91.12 104 THR A N 1
ATOM 875 C CA . THR A 1 104 ? -7.025 10.850 -16.788 1.00 91.12 104 THR A CA 1
ATOM 876 C C . THR A 1 104 ? -5.667 11.431 -17.166 1.00 91.12 104 THR A C 1
ATOM 878 O O . THR A 1 104 ? -5.548 11.956 -18.272 1.00 91.12 104 THR A O 1
ATOM 881 N N . ASP A 1 105 ? -4.680 11.384 -16.268 1.00 92.25 105 ASP A N 1
ATOM 882 C CA . ASP A 1 105 ? -3.317 11.822 -16.563 1.00 92.25 105 ASP A CA 1
ATOM 883 C C . ASP A 1 105 ? -2.740 10.999 -17.731 1.00 92.25 105 ASP A C 1
ATOM 885 O O . ASP A 1 105 ? -2.901 9.776 -17.728 1.00 92.25 105 ASP A O 1
ATOM 889 N N . PRO A 1 106 ? -2.115 11.620 -18.751 1.00 91.25 106 PRO A N 1
ATOM 890 C CA . PRO A 1 106 ? -1.690 10.907 -19.954 1.00 91.25 106 PRO A CA 1
ATOM 891 C C . PRO A 1 106 ? -0.734 9.740 -19.687 1.00 91.25 106 PRO A C 1
ATOM 893 O O . PRO A 1 106 ? -0.912 8.682 -20.292 1.00 91.25 106 PRO A O 1
ATOM 896 N N . GLY A 1 107 ? 0.235 9.916 -18.780 1.00 88.50 107 GLY A N 1
ATOM 897 C CA . GLY A 1 107 ? 1.236 8.896 -18.463 1.00 88.50 107 GLY A CA 1
ATOM 898 C C . GLY A 1 107 ? 0.600 7.703 -17.763 1.00 88.50 107 GLY A C 1
ATOM 899 O O . GLY A 1 107 ? 0.710 6.568 -18.230 1.00 88.50 107 GLY A O 1
ATOM 900 N N . ILE A 1 108 ? -0.188 7.979 -16.718 1.00 89.44 108 ILE A N 1
ATOM 901 C CA . ILE A 1 108 ? -0.918 6.947 -15.969 1.00 89.44 108 ILE A CA 1
ATOM 902 C C . ILE A 1 108 ? -1.916 6.215 -16.875 1.00 89.44 108 ILE A C 1
ATOM 904 O O . ILE A 1 108 ? -1.956 4.987 -16.911 1.00 89.44 108 ILE A O 1
ATOM 908 N N . LYS A 1 109 ? -2.726 6.964 -17.631 1.00 92.81 109 LYS A N 1
ATOM 909 C CA . LYS A 1 109 ? -3.768 6.411 -18.502 1.00 92.81 109 LYS A CA 1
ATOM 910 C C . LYS A 1 109 ? -3.185 5.472 -19.543 1.00 92.81 109 LYS A C 1
ATOM 912 O O . LYS A 1 109 ? -3.777 4.429 -19.814 1.00 92.81 109 LYS A O 1
ATOM 917 N N . GLN A 1 110 ? -2.076 5.866 -20.164 1.00 92.75 110 GLN A N 1
ATOM 918 C CA . GLN A 1 110 ? -1.453 5.047 -21.189 1.00 92.75 110 GLN A CA 1
ATOM 919 C C . GLN A 1 110 ? -0.796 3.809 -20.573 1.00 92.75 110 GLN A C 1
ATOM 921 O O . GLN A 1 110 ? -0.969 2.734 -21.131 1.00 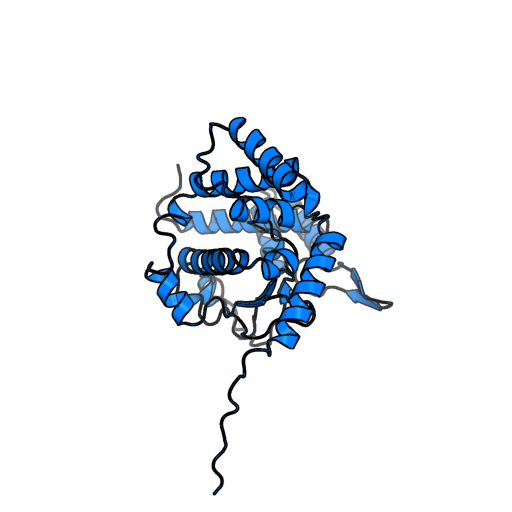92.75 110 GLN A O 1
ATOM 926 N N . ALA A 1 111 ? -0.132 3.924 -19.417 1.00 89.88 111 ALA A N 1
ATOM 927 C CA . ALA A 1 111 ? 0.418 2.768 -18.702 1.00 89.88 111 ALA A CA 1
ATOM 928 C C . ALA A 1 111 ? -0.671 1.740 -18.351 1.00 89.88 111 ALA A C 1
ATOM 930 O O . ALA A 1 111 ? -0.537 0.562 -18.672 1.00 89.88 111 ALA A O 1
ATOM 931 N N . LEU A 1 112 ? -1.800 2.198 -17.799 1.00 90.38 112 LEU A N 1
ATOM 932 C CA . LEU A 1 112 ? -2.936 1.330 -17.471 1.00 90.38 112 LEU A CA 1
ATOM 933 C C . LEU A 1 112 ? -3.545 0.672 -18.718 1.00 90.38 112 LEU A C 1
ATOM 935 O O . LEU A 1 112 ? -3.865 -0.514 -18.693 1.00 90.38 112 LEU A O 1
ATOM 939 N N . LYS A 1 113 ? -3.686 1.417 -19.823 1.00 91.19 113 LYS A N 1
ATOM 940 C CA . LYS A 1 113 ? -4.179 0.876 -21.104 1.00 91.19 113 LYS A CA 1
ATOM 941 C C . LYS A 1 113 ? -3.254 -0.172 -21.707 1.00 91.19 113 LYS A C 1
ATOM 943 O O . LYS A 1 113 ? -3.736 -1.109 -22.335 1.00 91.19 113 LYS A O 1
ATOM 948 N N . ASP A 1 114 ? -1.956 -0.010 -21.502 1.00 89.81 114 ASP A N 1
ATOM 949 C CA . ASP A 1 114 ? -0.936 -0.963 -21.920 1.00 89.81 114 ASP A CA 1
ATOM 950 C C . ASP A 1 114 ? -0.831 -2.164 -20.960 1.00 89.81 114 ASP A C 1
ATOM 952 O O . ASP A 1 114 ? 0.011 -3.038 -21.160 1.00 89.81 114 ASP A O 1
ATOM 956 N N . GLY A 1 115 ? -1.698 -2.228 -19.941 1.00 87.31 115 GLY A N 1
ATOM 957 C CA . GLY A 1 115 ? -1.797 -3.342 -19.004 1.00 87.31 115 GLY A CA 1
ATOM 958 C C . GLY A 1 115 ? -0.860 -3.231 -17.803 1.00 87.31 115 GLY A C 1
ATOM 959 O O . GLY A 1 115 ? -0.428 -4.262 -17.293 1.00 87.31 115 GLY A O 1
ATOM 960 N N . PHE A 1 116 ? -0.519 -2.014 -17.357 1.00 86.38 116 PHE A N 1
ATOM 961 C CA . PHE A 1 116 ? 0.411 -1.785 -16.247 1.00 86.38 116 PHE A CA 1
ATOM 962 C C . PHE A 1 116 ? -0.147 -0.944 -15.098 1.00 86.38 116 PHE A C 1
ATOM 964 O O . PHE A 1 116 ? -0.547 0.198 -15.330 1.00 86.38 116 PHE A O 1
ATOM 971 N N . PRO A 1 117 ? -0.048 -1.431 -13.849 1.00 86.00 117 PRO A N 1
ATOM 972 C CA . PRO A 1 117 ? 0.279 -2.814 -13.494 1.00 86.00 117 PRO A CA 1
ATOM 973 C C . PRO A 1 117 ? -0.771 -3.794 -14.048 1.00 86.00 117 PRO A C 1
ATOM 975 O O . PRO A 1 117 ? -1.936 -3.438 -14.222 1.00 86.00 117 PRO A O 1
ATOM 978 N N . GLY A 1 118 ? -0.365 -5.031 -14.334 1.00 86.25 118 GLY A N 1
ATOM 979 C CA . GLY A 1 118 ? -1.263 -6.047 -14.881 1.00 86.25 118 GLY A CA 1
ATOM 980 C C . GLY A 1 118 ? -2.083 -6.694 -13.774 1.00 86.25 118 GLY A C 1
ATOM 981 O O . GLY A 1 118 ? -1.529 -7.388 -12.932 1.00 86.25 118 GLY A O 1
ATOM 982 N N . GLY A 1 119 ? -3.396 -6.488 -13.740 1.00 83.94 119 GLY A N 1
ATOM 983 C CA . GLY A 1 119 ? -4.273 -7.169 -12.784 1.00 83.94 119 GLY A CA 1
ATOM 984 C C . GLY A 1 119 ? -4.782 -8.495 -13.339 1.00 83.94 119 GLY A C 1
ATOM 985 O O . GLY A 1 119 ? -5.395 -8.508 -14.405 1.00 83.94 119 GLY A O 1
ATOM 986 N N . LEU A 1 120 ? -4.594 -9.602 -12.615 1.00 80.88 120 LEU A N 1
ATOM 987 C CA . LEU A 1 120 ? -5.277 -10.850 -12.971 1.00 80.88 120 LEU A CA 1
ATOM 988 C C . LEU A 1 120 ? -6.763 -10.752 -12.614 1.00 80.88 120 LEU A C 1
ATOM 990 O O . LEU A 1 120 ? -7.129 -10.181 -11.581 1.00 80.88 120 LEU A O 1
ATOM 994 N N . ALA A 1 121 ? -7.627 -11.311 -13.464 1.00 82.56 121 ALA A N 1
ATOM 995 C CA . ALA A 1 121 ? -9.066 -11.366 -13.207 1.00 82.56 121 ALA A CA 1
ATOM 996 C C . ALA A 1 121 ? -9.349 -12.148 -11.915 1.00 82.56 121 ALA A C 1
ATOM 998 O O . ALA A 1 121 ? -10.009 -11.631 -11.011 1.00 82.56 121 ALA A O 1
ATOM 999 N N . ASN A 1 122 ? -8.733 -13.325 -11.800 1.00 81.44 122 ASN A N 1
ATOM 1000 C CA . ASN A 1 122 ? -8.888 -14.235 -10.672 1.00 81.44 122 ASN A CA 1
ATOM 1001 C C . ASN A 1 122 ? -8.109 -13.781 -9.429 1.00 81.44 122 ASN A C 1
ATOM 1003 O O . ASN A 1 122 ? -7.032 -13.182 -9.517 1.00 81.44 122 ASN A O 1
ATOM 1007 N N . LEU A 1 123 ? -8.662 -14.119 -8.266 1.00 81.12 123 LEU A N 1
ATOM 1008 C CA . LEU A 1 123 ? -7.984 -14.042 -6.975 1.00 81.12 123 LEU A CA 1
ATOM 1009 C C . LEU A 1 123 ? -7.138 -15.301 -6.753 1.00 81.12 123 LEU A C 1
ATOM 1011 O O . LEU A 1 123 ? -7.336 -16.324 -7.414 1.00 81.12 123 LEU A O 1
ATOM 1015 N N . ASP A 1 124 ? -6.204 -15.245 -5.809 1.00 77.88 124 ASP A N 1
ATOM 1016 C CA . ASP A 1 124 ? -5.540 -16.458 -5.339 1.00 77.88 124 ASP A CA 1
ATOM 1017 C C . ASP A 1 124 ? -6.424 -17.272 -4.373 1.00 77.88 124 ASP A C 1
ATOM 1019 O O . ASP A 1 124 ? -7.523 -16.867 -3.994 1.00 77.88 124 ASP A O 1
ATOM 1023 N N . HIS A 1 125 ? -5.923 -18.424 -3.924 1.00 79.25 125 HIS A N 1
ATOM 1024 C CA . HIS A 1 125 ? -6.642 -19.313 -3.003 1.00 79.25 125 HIS A CA 1
ATOM 1025 C C . HIS A 1 125 ? -6.856 -18.736 -1.588 1.00 79.25 125 HIS A C 1
ATOM 1027 O O . HIS A 1 125 ? -7.521 -19.369 -0.773 1.00 79.25 125 HIS A O 1
ATOM 1033 N N . TYR A 1 126 ? -6.312 -17.553 -1.283 1.00 72.88 126 TYR A N 1
ATOM 1034 C CA . TYR A 1 126 ? -6.549 -16.806 -0.044 1.00 72.88 126 TYR A CA 1
ATOM 1035 C C . TYR A 1 126 ? -7.453 -15.577 -0.249 1.00 72.88 126 TYR A C 1
ATOM 1037 O O . TYR A 1 126 ? -7.559 -14.756 0.668 1.00 72.88 126 TYR A O 1
ATOM 1045 N N . GLY A 1 127 ? -8.065 -15.426 -1.431 1.00 75.56 127 GLY A N 1
ATOM 1046 C CA . GLY A 1 127 ? -8.907 -14.278 -1.780 1.00 75.56 127 GLY A CA 1
ATOM 1047 C C . GLY A 1 127 ? -8.115 -13.002 -2.074 1.00 75.56 127 GLY A C 1
ATOM 1048 O O . GLY A 1 127 ? -8.667 -11.907 -2.010 1.00 75.56 127 GLY A O 1
ATOM 1049 N N . ARG A 1 128 ? -6.808 -13.105 -2.355 1.00 80.25 128 ARG A N 1
ATOM 1050 C CA . ARG A 1 128 ? -5.949 -11.944 -2.628 1.00 80.25 128 ARG A CA 1
ATOM 1051 C C . ARG A 1 128 ? -5.995 -11.568 -4.095 1.00 80.25 128 ARG A C 1
ATOM 1053 O O . ARG A 1 128 ? -5.900 -12.436 -4.965 1.00 80.25 128 ARG A O 1
ATOM 1060 N N . LYS A 1 129 ? -6.039 -10.267 -4.382 1.00 81.62 129 LYS A N 1
ATOM 1061 C CA . LYS A 1 129 ? -5.901 -9.777 -5.758 1.00 81.62 129 LYS A CA 1
ATOM 1062 C C . LYS A 1 129 ? -4.451 -9.895 -6.219 1.00 81.62 129 LYS A C 1
ATOM 1064 O O . LYS A 1 129 ? -3.542 -9.563 -5.467 1.00 81.62 129 LYS A O 1
ATOM 1069 N N . ILE A 1 130 ? -4.225 -10.350 -7.446 1.00 81.56 130 ILE A N 1
ATOM 1070 C CA . ILE A 1 130 ? -2.874 -10.539 -7.984 1.00 81.56 130 ILE A CA 1
ATOM 1071 C C . ILE A 1 130 ? -2.567 -9.419 -8.981 1.00 81.56 130 ILE A C 1
ATOM 1073 O O . ILE A 1 130 ? -3.279 -9.249 -9.973 1.00 81.56 130 ILE A O 1
ATOM 1077 N N . LEU A 1 131 ? -1.501 -8.670 -8.710 1.00 81.38 131 LEU A N 1
ATOM 1078 C CA . LEU A 1 131 ? -0.900 -7.693 -9.612 1.00 81.38 131 LEU A CA 1
ATOM 1079 C C . LEU A 1 131 ? 0.411 -8.249 -10.156 1.00 81.38 131 LEU A C 1
ATOM 1081 O O . LEU A 1 131 ? 1.224 -8.774 -9.403 1.00 81.38 131 LEU A O 1
ATOM 1085 N N . VAL A 1 132 ? 0.639 -8.081 -11.448 1.00 80.88 132 VAL A N 1
ATOM 1086 C CA . VAL A 1 132 ? 1.854 -8.477 -12.148 1.00 80.88 132 VAL A CA 1
ATOM 1087 C C . VAL A 1 132 ? 2.543 -7.224 -12.672 1.00 80.88 132 VAL A C 1
ATOM 1089 O O . VAL A 1 132 ? 1.959 -6.438 -13.420 1.00 80.88 132 VAL A O 1
ATOM 1092 N N . LEU A 1 133 ? 3.799 -7.034 -12.286 1.00 80.81 133 LEU A N 1
ATOM 1093 C CA . LEU A 1 133 ? 4.677 -6.014 -12.838 1.00 80.81 133 LEU A CA 1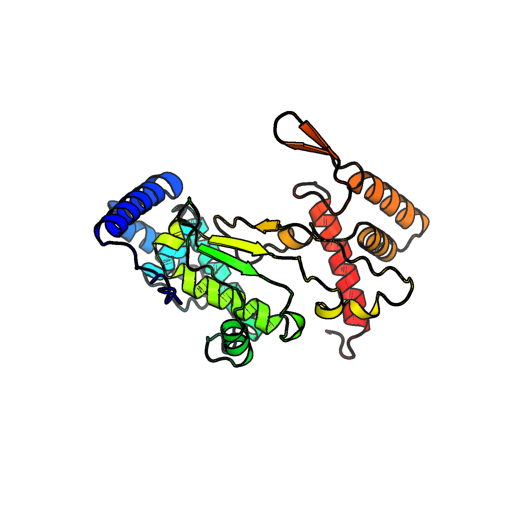
ATOM 1094 C C . LEU A 1 133 ? 5.623 -6.686 -13.823 1.00 80.81 133 LEU A C 1
ATOM 1096 O O . LEU A 1 133 ? 6.428 -7.528 -13.432 1.00 80.81 133 LEU A O 1
ATOM 1100 N N . SER A 1 134 ? 5.533 -6.299 -15.091 1.00 72.94 134 SER A N 1
ATOM 1101 C CA . SER A 1 134 ? 6.470 -6.744 -16.120 1.00 72.94 134 SER A CA 1
ATOM 1102 C C . SER A 1 134 ? 7.368 -5.577 -16.542 1.00 72.94 134 SER A C 1
ATOM 1104 O O . SER A 1 134 ? 6.851 -4.497 -16.843 1.00 72.94 134 SER A O 1
ATOM 1106 N N . PRO A 1 135 ? 8.699 -5.766 -16.616 1.00 63.81 135 PRO A N 1
ATOM 1107 C CA . PRO A 1 135 ? 9.643 -4.758 -17.068 1.00 63.81 135 PRO A CA 1
ATOM 1108 C C . PRO A 1 135 ? 9.538 -4.498 -18.567 1.00 63.81 135 PRO A C 1
ATOM 1110 O O . PRO A 1 135 ? 10.014 -3.468 -19.021 1.00 63.81 135 PRO A O 1
ATOM 1113 N N . SER A 1 136 ? 8.861 -5.372 -19.321 1.00 67.44 136 SER A N 1
ATOM 1114 C CA . SER A 1 136 ? 8.736 -5.320 -20.787 1.00 67.44 136 SER A CA 1
ATOM 1115 C C . SER A 1 136 ? 8.225 -3.981 -21.337 1.00 67.44 136 SER A C 1
ATOM 1117 O O . SER A 1 136 ? 8.336 -3.707 -22.527 1.00 67.44 136 SER A O 1
ATOM 1119 N N . ILE A 1 137 ? 7.611 -3.163 -20.485 1.00 67.31 137 ILE A N 1
ATOM 1120 C CA . ILE A 1 137 ? 6.966 -1.909 -20.860 1.00 67.31 137 ILE A CA 1
ATOM 1121 C C . ILE A 1 137 ? 7.475 -0.702 -20.071 1.00 67.31 137 ILE A C 1
ATOM 1123 O O . ILE A 1 137 ? 7.084 0.415 -20.402 1.00 67.31 137 ILE A O 1
ATOM 1127 N N . ILE A 1 138 ? 8.331 -0.922 -19.065 1.00 63.88 138 ILE A N 1
ATOM 1128 C CA . ILE A 1 138 ? 8.861 0.115 -18.167 1.00 63.88 138 ILE A CA 1
ATOM 1129 C C . ILE A 1 138 ? 9.646 1.166 -18.966 1.00 63.88 138 ILE A C 1
ATOM 1131 O O . ILE A 1 138 ? 9.478 2.357 -18.737 1.00 63.88 138 ILE A O 1
ATOM 1135 N N . ASP A 1 139 ? 10.369 0.742 -20.000 1.00 69.69 139 ASP A N 1
ATOM 1136 C CA . ASP A 1 139 ? 11.188 1.581 -20.887 1.00 69.69 139 ASP A CA 1
ATOM 1137 C C . ASP A 1 139 ? 10.388 2.653 -21.649 1.00 69.69 139 ASP A C 1
ATOM 1139 O O . ASP A 1 139 ? 10.962 3.592 -22.200 1.00 69.69 139 ASP A O 1
ATOM 1143 N N . ARG A 1 140 ? 9.058 2.503 -21.727 1.00 79.81 140 ARG A N 1
ATOM 1144 C CA . ARG A 1 140 ? 8.160 3.409 -22.463 1.00 79.81 140 ARG A CA 1
ATOM 1145 C C . ARG A 1 140 ? 7.617 4.548 -21.600 1.00 79.81 140 ARG A C 1
ATOM 1147 O O . ARG A 1 140 ? 6.966 5.444 -22.134 1.00 79.81 140 ARG A O 1
ATOM 1154 N N . TYR A 1 141 ? 7.873 4.513 -20.295 1.00 80.06 141 TYR A N 1
ATOM 1155 C CA . TYR A 1 141 ? 7.315 5.439 -19.316 1.00 80.06 141 TYR A CA 1
ATOM 1156 C C . TYR A 1 141 ? 8.406 6.005 -18.417 1.00 80.06 141 TYR A C 1
ATOM 1158 O O . TYR A 1 141 ? 9.469 5.415 -18.235 1.00 80.06 141 TYR A O 1
ATOM 1166 N N . THR A 1 142 ? 8.139 7.160 -17.814 1.00 78.62 142 THR A N 1
ATOM 1167 C CA . THR A 1 142 ? 9.023 7.656 -16.759 1.00 78.62 142 THR A CA 1
ATOM 1168 C C . THR A 1 142 ? 8.825 6.836 -15.483 1.00 78.62 142 THR A C 1
ATOM 1170 O O . THR A 1 142 ? 7.750 6.280 -15.244 1.00 78.62 142 THR A O 1
ATOM 1173 N N . LEU A 1 143 ? 9.833 6.813 -14.606 1.00 70.06 143 LEU A N 1
ATOM 1174 C CA . LEU A 1 143 ? 9.696 6.202 -13.278 1.00 70.06 143 LEU A CA 1
ATOM 1175 C C . LEU A 1 143 ? 8.497 6.784 -12.504 1.00 70.06 143 LEU A C 1
ATOM 1177 O O . LEU A 1 143 ? 7.805 6.062 -11.793 1.00 70.06 143 LEU A O 1
ATOM 1181 N N . VAL A 1 144 ? 8.222 8.079 -12.681 1.00 75.94 144 VAL A N 1
ATOM 1182 C CA . VAL A 1 144 ? 7.085 8.764 -12.055 1.00 75.94 144 VAL A CA 1
ATOM 1183 C C . VAL A 1 144 ? 5.755 8.211 -12.570 1.00 75.94 144 VAL A C 1
ATOM 1185 O O . VAL A 1 144 ? 4.875 7.923 -11.764 1.00 75.94 144 VAL A O 1
ATOM 1188 N N . ASP A 1 145 ? 5.607 7.997 -13.879 1.00 80.12 145 ASP A N 1
ATOM 1189 C CA . ASP A 1 145 ? 4.386 7.422 -14.462 1.00 80.12 145 ASP A CA 1
ATOM 1190 C C . ASP A 1 145 ? 4.142 5.988 -13.976 1.00 80.12 145 ASP A C 1
ATOM 1192 O O . ASP A 1 145 ? 3.018 5.630 -13.626 1.00 80.12 145 ASP A O 1
ATOM 1196 N N . ILE A 1 146 ? 5.210 5.190 -13.894 1.00 77.25 146 ILE A N 1
ATOM 1197 C CA . ILE A 1 146 ? 5.190 3.807 -13.397 1.00 77.25 146 ILE A CA 1
ATOM 1198 C C . ILE A 1 146 ? 4.722 3.767 -11.946 1.00 77.25 146 ILE A C 1
ATOM 1200 O O . ILE A 1 146 ? 3.761 3.066 -11.619 1.00 77.25 146 ILE A O 1
ATOM 1204 N N . LEU A 1 147 ? 5.378 4.538 -11.074 1.00 75.62 147 LEU A N 1
ATOM 1205 C CA . LEU A 1 147 ? 5.029 4.601 -9.657 1.00 75.62 147 LEU A CA 1
ATOM 1206 C C . LEU A 1 147 ? 3.599 5.104 -9.474 1.00 75.62 147 LEU A C 1
ATOM 1208 O O . LEU A 1 147 ? 2.841 4.528 -8.697 1.00 75.62 147 LEU A O 1
ATOM 1212 N N . ARG A 1 148 ? 3.186 6.126 -10.230 1.00 79.31 148 ARG A N 1
ATOM 1213 C CA . ARG A 1 148 ? 1.822 6.651 -10.158 1.00 79.31 148 ARG A CA 1
ATOM 1214 C C . ARG A 1 148 ? 0.774 5.650 -10.638 1.00 79.31 148 ARG A C 1
ATOM 1216 O O . ARG A 1 148 ? -0.283 5.569 -10.020 1.00 79.31 148 ARG A O 1
ATOM 1223 N N . ALA A 1 149 ? 1.046 4.879 -11.689 1.00 83.25 149 ALA A N 1
ATOM 1224 C CA . ALA A 1 149 ? 0.138 3.831 -12.154 1.00 83.25 149 ALA A CA 1
ATOM 1225 C C . ALA A 1 149 ? -0.032 2.720 -11.107 1.00 83.25 149 ALA A C 1
ATOM 1227 O O . ALA A 1 149 ? -1.159 2.292 -10.842 1.00 83.25 149 ALA A O 1
ATOM 1228 N N . ILE A 1 150 ? 1.063 2.307 -10.455 1.00 80.31 150 ILE A N 1
ATOM 1229 C CA . ILE A 1 150 ? 1.024 1.338 -9.350 1.00 80.31 150 ILE A CA 1
ATOM 1230 C C . ILE A 1 150 ? 0.216 1.903 -8.181 1.00 80.31 150 ILE A C 1
ATOM 1232 O O . ILE A 1 150 ? -0.754 1.280 -7.756 1.00 80.31 150 ILE A O 1
ATOM 1236 N N . LEU A 1 151 ? 0.566 3.098 -7.698 1.00 77.88 151 LEU A N 1
ATOM 1237 C CA . LEU A 1 151 ? -0.117 3.738 -6.574 1.00 77.88 151 LEU A CA 1
ATOM 1238 C C . LEU A 1 151 ? -1.611 3.924 -6.851 1.00 77.88 151 LEU A C 1
ATOM 1240 O O . LEU A 1 151 ? -2.422 3.660 -5.973 1.00 77.88 151 LEU A O 1
ATOM 1244 N N . LEU A 1 152 ? -1.991 4.343 -8.062 1.00 83.38 152 LEU A N 1
ATOM 1245 C CA . LEU A 1 152 ? -3.397 4.561 -8.400 1.00 83.38 152 LEU A CA 1
ATOM 1246 C C . LEU A 1 152 ? -4.174 3.241 -8.449 1.00 83.38 152 LEU A C 1
ATOM 1248 O O . LEU A 1 152 ? -5.322 3.191 -8.015 1.00 83.38 152 LEU A O 1
ATOM 1252 N N . SER A 1 153 ? -3.540 2.177 -8.943 1.00 84.38 153 SER A N 1
ATOM 1253 C CA . SER A 1 153 ? -4.131 0.836 -8.942 1.00 84.38 153 SER A CA 1
ATOM 1254 C C . SER A 1 153 ? -4.343 0.336 -7.516 1.00 84.38 153 SER A C 1
ATOM 1256 O O . SER A 1 153 ? -5.428 -0.135 -7.192 1.00 84.38 153 SER A O 1
ATOM 1258 N N . LEU A 1 154 ? -3.346 0.509 -6.643 1.00 79.19 154 LEU A N 1
ATOM 1259 C CA . LEU A 1 154 ? -3.458 0.152 -5.229 1.00 79.19 154 LEU A CA 1
ATOM 1260 C C . LEU A 1 154 ? -4.554 0.959 -4.524 1.00 79.19 154 LEU A C 1
ATOM 1262 O O . LEU A 1 154 ? -5.370 0.367 -3.826 1.00 79.19 154 LEU A O 1
ATOM 1266 N N . GLU A 1 155 ? -4.622 2.274 -4.750 1.00 77.06 155 GLU A N 1
ATOM 1267 C CA . GLU A 1 155 ? -5.672 3.151 -4.205 1.00 77.06 155 GLU A CA 1
ATOM 1268 C C . GLU A 1 155 ? -7.077 2.709 -4.622 1.00 77.06 155 GLU A C 1
ATOM 1270 O O . GLU A 1 155 ? -7.986 2.728 -3.796 1.00 77.06 155 GLU A O 1
ATOM 1275 N N . ALA A 1 156 ? -7.249 2.275 -5.875 1.00 84.12 156 ALA A N 1
ATOM 1276 C CA . ALA A 1 156 ? -8.517 1.744 -6.368 1.00 84.12 156 AL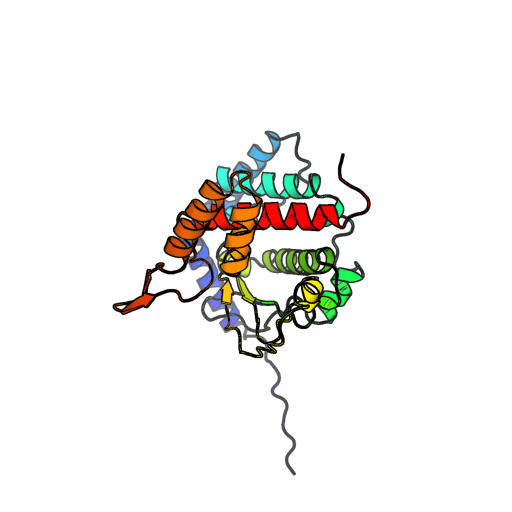A A CA 1
ATOM 1277 C C . ALA A 1 156 ? -8.860 0.377 -5.746 1.00 84.12 156 ALA A C 1
ATOM 1279 O O . ALA A 1 156 ? -10.015 0.104 -5.434 1.00 84.12 156 ALA A O 1
ATOM 1280 N N . MET A 1 157 ? -7.866 -0.489 -5.538 1.00 80.81 157 MET A N 1
ATOM 1281 C CA . MET A 1 157 ? -8.078 -1.825 -4.966 1.00 80.81 157 MET A CA 1
ATOM 1282 C C . MET A 1 157 ? -8.432 -1.772 -3.482 1.00 80.81 157 MET A C 1
ATOM 1284 O O . MET A 1 157 ? -9.296 -2.519 -3.038 1.00 80.81 157 MET A O 1
ATOM 1288 N N . ILE A 1 158 ? -7.813 -0.876 -2.707 1.00 79.56 158 ILE A N 1
ATOM 1289 C CA . ILE A 1 158 ? -8.128 -0.724 -1.276 1.00 79.56 158 ILE A CA 1
ATOM 1290 C C . ILE A 1 158 ? -9.484 -0.048 -1.028 1.00 79.56 158 ILE A C 1
ATOM 1292 O O . ILE A 1 158 ? -9.856 0.160 0.127 1.00 79.56 158 ILE A O 1
ATOM 1296 N N . GLU A 1 159 ? -10.236 0.316 -2.071 1.00 80.75 159 GLU A N 1
ATOM 1297 C CA . GLU A 1 159 ? -11.641 0.707 -1.919 1.00 80.75 159 GLU A CA 1
ATOM 1298 C C . GLU A 1 159 ? -12.546 -0.495 -1.640 1.00 80.75 159 GLU A C 1
ATOM 1300 O O . GLU A 1 159 ? -13.574 -0.325 -0.988 1.00 80.75 159 GLU A O 1
ATOM 1305 N N . ASP A 1 160 ? -12.136 -1.691 -2.067 1.00 84.00 160 ASP A N 1
ATOM 1306 C CA . ASP A 1 160 ? -12.850 -2.944 -1.845 1.00 84.00 160 ASP A CA 1
ATOM 1307 C C . ASP A 1 160 ? -12.630 -3.454 -0.401 1.00 84.00 160 ASP A C 1
ATOM 1309 O O . ASP A 1 160 ? -11.488 -3.741 -0.014 1.00 84.00 160 ASP A O 1
ATOM 1313 N N . PRO A 1 161 ? -13.694 -3.581 0.418 1.00 84.62 161 PRO A N 1
ATOM 1314 C CA . PRO A 1 161 ? -13.607 -4.104 1.780 1.00 84.62 161 PRO A CA 1
ATOM 1315 C C . PRO A 1 161 ? -12.993 -5.502 1.872 1.00 84.62 161 PRO A C 1
ATOM 1317 O O . PRO A 1 161 ? -12.257 -5.769 2.823 1.00 84.62 161 PRO A O 1
ATOM 1320 N N . GLU A 1 162 ? -13.249 -6.382 0.902 1.00 86.69 162 GLU A N 1
ATOM 1321 C CA . GLU A 1 162 ? -12.703 -7.739 0.924 1.00 86.69 162 GLU A CA 1
ATOM 1322 C C . GLU A 1 162 ? -11.191 -7.718 0.711 1.00 86.69 162 GLU A C 1
ATOM 1324 O O . GLU A 1 162 ? -10.450 -8.418 1.402 1.00 86.69 162 GLU A O 1
ATOM 1329 N N . LEU A 1 163 ? -10.701 -6.852 -0.181 1.00 83.12 163 LEU A N 1
ATOM 1330 C CA . LEU A 1 163 ? -9.265 -6.695 -0.425 1.00 83.12 163 LEU A CA 1
ATOM 1331 C C . LEU A 1 163 ? -8.536 -6.002 0.727 1.00 83.12 163 LEU A C 1
ATOM 1333 O O . LEU A 1 163 ? -7.346 -6.246 0.913 1.00 83.12 163 LEU A O 1
ATOM 1337 N N . GLN A 1 164 ? -9.219 -5.196 1.542 1.00 82.75 164 GLN A N 1
ATOM 1338 C CA . GLN A 1 164 ? -8.632 -4.656 2.775 1.00 82.75 164 GLN A CA 1
ATOM 1339 C C . GLN A 1 164 ? -8.345 -5.758 3.806 1.00 82.75 164 GLN A C 1
ATOM 1341 O O . GLN A 1 164 ? -7.388 -5.643 4.571 1.00 82.75 164 GLN A O 1
ATOM 1346 N N . VAL A 1 165 ? -9.154 -6.823 3.819 1.00 84.06 165 VAL A N 1
ATOM 1347 C CA . VAL A 1 165 ? -8.989 -7.970 4.727 1.00 84.06 165 VAL A CA 1
ATOM 1348 C C . VAL A 1 165 ? -8.051 -9.016 4.131 1.00 84.06 165 VAL A C 1
ATOM 1350 O O . VAL A 1 165 ? -7.170 -9.552 4.806 1.00 84.06 165 VAL A O 1
ATOM 1353 N N . ASN A 1 166 ? -8.230 -9.324 2.848 1.00 81.19 166 ASN A N 1
ATOM 1354 C CA . ASN A 1 166 ? -7.494 -10.387 2.182 1.00 81.19 166 ASN A CA 1
ATOM 1355 C C . ASN A 1 166 ? -6.107 -9.931 1.730 1.00 81.19 166 ASN A C 1
ATOM 1357 O O . ASN A 1 166 ? -5.141 -10.690 1.863 1.00 81.19 166 ASN A O 1
ATOM 1361 N N . GLY A 1 167 ? -5.990 -8.681 1.287 1.00 77.56 167 GLY A N 1
ATOM 1362 C CA . GLY A 1 167 ? -4.782 -8.095 0.731 1.00 77.56 167 GLY A CA 1
ATOM 1363 C C . GLY A 1 167 ? -4.603 -8.416 -0.751 1.00 77.56 167 GLY A C 1
ATOM 1364 O O . GLY A 1 167 ? -5.510 -8.865 -1.454 1.00 77.56 167 GLY A O 1
ATOM 1365 N N . PHE A 1 168 ? -3.388 -8.195 -1.234 1.00 78.75 168 PHE A N 1
ATOM 1366 C CA . PHE A 1 168 ? -3.008 -8.438 -2.619 1.00 78.75 168 PHE A CA 1
ATOM 1367 C C . PHE A 1 168 ? -1.607 -9.056 -2.694 1.00 78.75 168 PHE A C 1
ATOM 1369 O O . PHE A 1 168 ? -0.838 -9.051 -1.731 1.00 78.75 168 PHE A O 1
ATOM 1376 N N . VAL A 1 169 ? -1.285 -9.637 -3.843 1.00 78.44 169 VAL A N 1
ATOM 1377 C CA . VAL A 1 169 ? 0.021 -10.216 -4.161 1.00 78.44 169 VAL A CA 1
ATOM 1378 C C . VAL A 1 169 ? 0.592 -9.458 -5.340 1.00 78.44 169 VAL A C 1
ATOM 1380 O O . VAL A 1 169 ? -0.088 -9.278 -6.348 1.00 78.44 169 VAL A O 1
ATOM 1383 N N . LEU A 1 170 ? 1.845 -9.039 -5.216 1.00 72.50 170 LEU A N 1
ATOM 1384 C CA . LEU A 1 170 ? 2.599 -8.440 -6.299 1.00 72.50 170 LEU A CA 1
ATOM 1385 C C . LEU A 1 170 ? 3.582 -9.479 -6.842 1.00 72.50 170 LEU A C 1
ATOM 1387 O O . LEU A 1 170 ? 4.481 -9.944 -6.141 1.00 72.50 170 LEU A O 1
ATOM 1391 N N . ILE A 1 171 ? 3.398 -9.854 -8.097 1.00 74.56 171 ILE A N 1
ATOM 1392 C CA . ILE A 1 171 ? 4.312 -10.702 -8.851 1.00 74.56 171 ILE A CA 1
ATOM 1393 C C . ILE A 1 171 ? 5.150 -9.776 -9.714 1.00 74.56 171 ILE A C 1
ATOM 1395 O O . ILE A 1 171 ? 4.606 -8.973 -10.467 1.00 74.56 171 ILE A O 1
ATOM 1399 N N . ILE A 1 172 ? 6.470 -9.879 -9.621 1.00 72.75 172 ILE A N 1
ATOM 1400 C CA . ILE A 1 172 ? 7.359 -9.166 -10.538 1.00 72.75 172 ILE A CA 1
ATOM 1401 C C . ILE A 1 172 ? 7.948 -10.197 -11.492 1.00 72.75 172 ILE A C 1
ATOM 1403 O O . ILE A 1 172 ? 8.716 -11.072 -11.083 1.00 72.75 172 ILE A O 1
ATOM 1407 N N . ASP A 1 173 ? 7.539 -10.113 -12.754 1.00 68.44 173 ASP A N 1
ATOM 1408 C CA . ASP A 1 173 ? 7.991 -11.002 -13.816 1.00 68.44 173 ASP A CA 1
ATOM 1409 C C . ASP A 1 173 ? 9.268 -10.448 -14.446 1.00 68.44 173 ASP A C 1
ATOM 1411 O O . ASP A 1 173 ? 9.212 -9.528 -15.250 1.00 68.44 173 ASP A O 1
ATOM 1415 N N . TRP A 1 174 ? 10.425 -11.011 -14.109 1.00 58.59 174 TRP A N 1
ATOM 1416 C CA . TRP A 1 174 ? 11.715 -10.569 -14.647 1.00 58.59 174 TRP A CA 1
ATOM 1417 C C . TRP A 1 174 ? 12.097 -11.232 -15.978 1.00 58.59 174 TRP A C 1
ATOM 1419 O O . TRP A 1 174 ? 13.202 -10.996 -16.463 1.00 58.59 174 TRP A O 1
ATOM 1429 N N . SER A 1 175 ? 11.215 -12.028 -16.595 1.00 52.31 175 SER A N 1
ATOM 1430 C CA . SER A 1 175 ? 11.561 -12.856 -17.764 1.00 52.31 175 SER A CA 1
ATOM 1431 C C . SER A 1 175 ? 12.093 -12.055 -18.964 1.00 52.31 175 SER A C 1
ATOM 1433 O O . SER A 1 175 ? 12.909 -12.574 -19.714 1.00 52.31 175 SER A O 1
ATOM 1435 N N . ASN A 1 176 ? 11.693 -10.784 -19.108 1.00 53.44 176 ASN A N 1
ATOM 1436 C CA . ASN A 1 176 ? 12.134 -9.878 -20.182 1.00 53.44 176 ASN A CA 1
ATOM 1437 C C . ASN A 1 176 ? 12.971 -8.693 -19.667 1.00 53.44 176 ASN A C 1
ATOM 1439 O O . ASN A 1 176 ? 12.965 -7.608 -20.254 1.00 53.44 176 ASN A O 1
ATOM 1443 N N . PHE A 1 177 ? 13.633 -8.841 -18.520 1.00 48.81 177 PHE A N 1
ATOM 1444 C CA . PHE A 1 177 ? 14.438 -7.765 -17.957 1.00 48.81 177 PHE A CA 1
ATOM 1445 C C . PHE A 1 177 ? 15.664 -7.464 -18.825 1.00 48.81 177 PHE A C 1
ATOM 1447 O O . PHE A 1 177 ? 16.489 -8.340 -19.071 1.00 48.81 177 PHE A O 1
ATOM 1454 N N . THR A 1 178 ? 15.830 -6.200 -19.226 1.00 48.94 178 THR A N 1
ATOM 1455 C CA . THR A 1 178 ? 17.062 -5.725 -19.866 1.00 48.94 178 THR A CA 1
ATOM 1456 C C . THR A 1 178 ? 17.594 -4.482 -19.154 1.00 48.94 178 THR A C 1
ATOM 1458 O O . THR A 1 178 ? 16.838 -3.599 -18.750 1.00 48.94 178 THR A O 1
ATOM 1461 N N . PHE A 1 179 ? 18.922 -4.371 -19.032 1.00 44.19 179 PHE A N 1
ATOM 1462 C CA . PHE A 1 179 ? 19.586 -3.216 -18.404 1.00 44.19 179 PHE A CA 1
ATOM 1463 C C . PHE A 1 179 ? 19.316 -1.879 -19.123 1.00 44.19 179 PHE A C 1
ATOM 1465 O O . PHE A 1 179 ? 19.534 -0.810 -18.552 1.00 44.19 179 PHE A O 1
ATOM 1472 N N . LYS A 1 180 ? 18.823 -1.909 -20.369 1.00 43.66 180 LYS A N 1
ATOM 1473 C CA . LYS A 1 180 ? 18.472 -0.706 -21.136 1.00 43.66 180 LYS A CA 1
ATOM 1474 C C . LYS A 1 180 ? 17.347 0.101 -20.486 1.00 43.66 180 LYS A C 1
ATOM 1476 O O . LYS A 1 180 ? 17.456 1.323 -20.433 1.00 43.66 180 LYS A O 1
ATOM 1481 N N . GLY A 1 181 ? 16.333 -0.572 -19.950 1.00 42.91 181 GLY A N 1
ATOM 1482 C CA . GLY A 1 181 ? 15.113 0.056 -19.445 1.00 42.91 181 GLY A CA 1
ATOM 1483 C C . GLY A 1 181 ? 15.241 0.934 -18.219 1.00 42.91 181 GLY A C 1
ATOM 1484 O O . GLY A 1 181 ? 14.448 1.841 -17.995 1.00 42.91 181 GLY A O 1
ATOM 1485 N N . TRP A 1 182 ? 16.286 0.687 -17.442 1.00 39.75 182 TRP A N 1
ATOM 1486 C CA . TRP A 1 182 ? 16.554 1.376 -16.186 1.00 39.75 182 TRP A CA 1
ATOM 1487 C C . TRP A 1 182 ? 17.692 2.396 -16.322 1.00 39.75 182 TRP A C 1
ATOM 1489 O O . TRP A 1 182 ? 18.262 2.828 -15.326 1.00 39.75 182 TRP A O 1
ATOM 1499 N N . GLY A 1 183 ? 18.070 2.760 -17.556 1.00 40.03 183 GLY A N 1
ATOM 1500 C CA . GLY A 1 183 ? 19.173 3.694 -17.817 1.00 40.03 183 GLY A CA 1
ATOM 1501 C C . GLY A 1 183 ? 20.571 3.121 -17.543 1.00 40.03 183 GLY A C 1
ATOM 1502 O O . GLY A 1 183 ? 21.553 3.853 -17.613 1.00 40.03 183 GLY A O 1
ATOM 1503 N N . LEU A 1 184 ? 20.690 1.814 -17.283 1.00 37.88 184 LEU A N 1
ATOM 1504 C CA . LEU A 1 184 ? 21.959 1.124 -17.000 1.00 37.88 184 LEU A CA 1
ATOM 1505 C C . LEU A 1 184 ? 22.687 0.653 -18.272 1.00 37.88 184 LEU A C 1
ATOM 1507 O O . LEU A 1 184 ? 23.803 0.138 -18.205 1.00 37.88 184 LEU A O 1
ATOM 1511 N N . GLY A 1 185 ? 22.087 0.852 -19.450 1.00 37.84 185 GLY A N 1
ATOM 1512 C CA . GLY A 1 185 ? 22.635 0.405 -20.733 1.00 37.84 185 GLY A CA 1
ATOM 1513 C C . GLY A 1 185 ? 23.990 1.019 -21.111 1.00 37.84 185 GLY A C 1
ATOM 1514 O O . GLY A 1 185 ? 24.716 0.414 -21.895 1.00 37.84 185 GLY A O 1
ATOM 1515 N N . SER A 1 186 ? 24.370 2.176 -20.554 1.00 38.84 186 SER A N 1
ATOM 1516 C CA . SER A 1 186 ? 25.680 2.792 -20.823 1.00 38.84 186 SER A CA 1
ATOM 1517 C C . SER A 1 186 ? 26.827 2.201 -19.992 1.00 38.84 186 SER A C 1
ATOM 1519 O O . SER A 1 186 ? 27.985 2.382 -20.359 1.00 38.84 186 SER A O 1
ATOM 1521 N N . LEU A 1 187 ? 26.531 1.453 -18.920 1.00 38.19 187 LEU A N 1
ATOM 1522 C CA . LEU A 1 187 ? 27.541 0.786 -18.086 1.00 38.19 187 LEU A CA 1
ATOM 1523 C C . LEU A 1 187 ? 27.936 -0.599 -18.626 1.00 38.19 187 LEU A C 1
ATOM 1525 O O . LEU A 1 187 ? 29.005 -1.104 -18.300 1.00 38.19 187 LEU A O 1
ATOM 1529 N N . ALA A 1 188 ? 27.126 -1.191 -19.510 1.00 37.06 188 ALA A N 1
ATOM 1530 C CA . ALA A 1 188 ? 27.397 -2.488 -20.141 1.00 37.06 188 ALA A CA 1
ATOM 1531 C C . ALA A 1 188 ? 28.370 -2.409 -21.341 1.00 37.06 188 ALA A C 1
ATOM 1533 O O . ALA A 1 188 ? 28.536 -3.369 -22.094 1.00 37.06 188 ALA A O 1
ATOM 1534 N N . GLY A 1 189 ? 29.031 -1.268 -21.544 1.00 35.00 189 GLY A N 1
ATOM 1535 C CA . GLY A 1 189 ? 29.998 -1.060 -22.615 1.00 35.00 189 GLY A CA 1
ATOM 1536 C C . GLY A 1 189 ? 31.426 -1.424 -22.214 1.00 35.00 189 GLY A C 1
ATOM 1537 O O . GLY A 1 189 ? 32.257 -0.529 -22.154 1.00 35.00 189 GLY A O 1
ATOM 1538 N N . SER A 1 190 ? 31.721 -2.693 -21.904 1.00 32.75 190 SER A N 1
ATOM 1539 C CA . SER A 1 190 ? 33.084 -3.282 -22.002 1.00 32.75 190 SER A CA 1
ATOM 1540 C C . SER A 1 190 ? 33.170 -4.722 -21.477 1.00 32.75 190 SER A C 1
ATOM 1542 O O . SER A 1 190 ? 34.046 -5.078 -20.701 1.00 32.75 190 SER A O 1
ATOM 1544 N N . SER A 1 191 ? 32.282 -5.610 -21.903 1.00 30.22 191 SER A N 1
ATOM 1545 C CA . SER A 1 191 ? 32.645 -7.020 -22.109 1.00 30.22 191 SER A CA 1
ATOM 1546 C C . SER A 1 191 ? 31.489 -7.708 -22.810 1.00 30.22 191 SER A C 1
ATOM 1548 O O . SER A 1 191 ? 30.348 -7.632 -22.368 1.00 30.22 191 SER A O 1
ATOM 1550 N N . GLY A 1 192 ? 31.777 -8.330 -23.951 1.00 30.56 192 GLY A N 1
ATOM 1551 C CA . GLY A 1 192 ? 30.807 -9.153 -24.656 1.00 30.56 192 GLY A CA 1
ATOM 1552 C C . GLY A 1 192 ? 30.393 -10.321 -23.769 1.00 30.56 192 GLY A C 1
ATOM 1553 O O . GLY A 1 192 ? 31.129 -11.293 -23.641 1.00 30.56 192 GLY A O 1
ATOM 1554 N N . ALA A 1 193 ? 29.231 -10.199 -23.143 1.00 25.44 193 ALA A N 1
ATOM 1555 C CA . ALA A 1 193 ? 28.510 -11.291 -22.519 1.00 25.44 193 ALA A CA 1
ATOM 1556 C C . ALA A 1 193 ? 27.017 -10.978 -22.645 1.00 25.44 193 ALA A C 1
ATOM 1558 O O . ALA A 1 193 ? 26.395 -10.388 -21.767 1.00 25.44 193 ALA A O 1
ATOM 1559 N N . GLU A 1 194 ? 26.464 -11.347 -23.794 1.00 31.67 194 GLU A N 1
ATOM 1560 C CA . GLU A 1 194 ? 25.041 -11.612 -23.950 1.00 31.67 194 GLU A CA 1
ATOM 1561 C C . GLU A 1 194 ? 24.722 -12.791 -23.011 1.00 31.67 194 GLU A C 1
ATOM 1563 O O . GLU A 1 194 ? 25.056 -13.938 -23.298 1.00 31.67 194 GLU A O 1
ATOM 1568 N N . GLN A 1 195 ? 24.213 -12.499 -21.811 1.00 30.19 195 GLN A N 1
ATOM 1569 C CA . GLN A 1 195 ? 23.655 -13.507 -20.908 1.00 30.19 195 GLN A CA 1
ATOM 1570 C C . GLN A 1 195 ? 22.140 -13.343 -20.885 1.00 30.19 195 GLN A C 1
ATOM 1572 O O . GLN A 1 195 ? 21.570 -12.758 -19.967 1.00 30.19 195 GLN A O 1
ATOM 1577 N N . ASP A 1 196 ? 21.508 -13.885 -21.923 1.00 32.75 196 ASP A N 1
ATOM 1578 C CA . ASP A 1 196 ? 20.131 -14.352 -21.849 1.00 32.75 196 ASP A CA 1
ATOM 1579 C C . ASP A 1 196 ? 20.078 -15.540 -20.876 1.00 32.75 196 ASP A C 1
ATOM 1581 O O . ASP A 1 196 ? 20.714 -16.576 -21.080 1.00 32.75 196 ASP A O 1
ATOM 1585 N N . GLY A 1 197 ? 19.326 -15.389 -19.789 1.00 25.16 197 GLY A N 1
ATOM 1586 C CA . GLY A 1 197 ? 19.034 -16.456 -18.837 1.00 25.16 197 GLY A CA 1
ATOM 1587 C C . GLY A 1 197 ? 17.779 -16.112 -18.031 1.00 25.16 197 GLY A C 1
ATOM 1588 O O . GLY A 1 197 ? 17.610 -14.952 -17.655 1.00 25.16 197 GLY A O 1
ATOM 1589 N N . PRO A 1 198 ? 16.874 -17.074 -17.766 1.00 24.89 198 PRO A N 1
ATOM 1590 C CA . PRO A 1 198 ? 15.560 -16.791 -17.205 1.00 24.89 198 PRO A CA 1
ATOM 1591 C C . PRO A 1 198 ? 15.713 -16.398 -15.734 1.00 24.89 198 PRO A C 1
ATOM 1593 O O . PRO A 1 198 ? 16.051 -17.223 -14.883 1.00 24.89 198 PRO A O 1
ATOM 1596 N N . VAL A 1 199 ? 15.488 -15.125 -15.419 1.00 31.30 199 VAL A N 1
ATOM 1597 C CA . VAL A 1 199 ? 15.513 -14.646 -14.035 1.00 31.30 199 VAL A CA 1
ATOM 1598 C C . VAL A 1 199 ? 14.162 -14.982 -13.404 1.00 31.30 199 VAL A C 1
ATOM 1600 O O . VAL A 1 199 ? 13.132 -14.432 -13.780 1.00 31.30 199 VAL A O 1
ATOM 1603 N N . GLY A 1 200 ? 14.181 -15.950 -12.485 1.00 27.67 200 GLY A N 1
ATOM 1604 C CA . GLY A 1 200 ? 13.004 -16.545 -11.853 1.00 27.67 200 GLY A CA 1
ATOM 1605 C C . GLY A 1 200 ? 12.035 -15.559 -11.189 1.00 27.67 200 GLY A C 1
ATOM 1606 O O . GLY A 1 200 ? 12.389 -14.448 -10.797 1.00 27.67 200 GLY A O 1
ATOM 1607 N N . GLN A 1 201 ? 10.789 -16.019 -11.055 1.00 24.88 201 GLN A N 1
ATOM 1608 C CA . GLN A 1 201 ? 9.669 -15.298 -10.451 1.00 24.88 201 GLN A CA 1
ATOM 1609 C C . GLN A 1 201 ? 9.955 -14.947 -8.983 1.00 24.88 201 GLN A C 1
ATOM 1611 O O . GLN A 1 201 ? 10.294 -15.824 -8.186 1.00 24.88 201 GLN A O 1
ATOM 1616 N N . MET A 1 202 ? 9.777 -13.676 -8.614 1.00 30.47 202 MET A N 1
ATOM 1617 C CA . MET A 1 202 ? 9.830 -13.224 -7.223 1.00 30.47 202 MET A CA 1
ATOM 1618 C C . MET A 1 202 ? 8.415 -12.887 -6.745 1.00 30.47 202 MET A C 1
ATOM 1620 O O . MET A 1 202 ? 7.723 -12.064 -7.346 1.00 30.47 202 MET A O 1
ATOM 1624 N N . TRP A 1 203 ? 7.995 -13.530 -5.656 1.00 25.28 203 TRP A N 1
ATOM 1625 C CA . TRP A 1 203 ? 6.711 -13.298 -5.002 1.00 25.28 203 TRP A CA 1
ATOM 1626 C C . TRP A 1 203 ? 6.879 -12.217 -3.932 1.00 25.28 203 TRP A C 1
ATOM 1628 O O . TRP A 1 203 ? 7.490 -12.471 -2.896 1.00 25.28 203 TRP A O 1
ATOM 1638 N N . LEU A 1 204 ? 6.313 -11.029 -4.142 1.00 30.70 204 LEU A N 1
ATOM 1639 C CA . LEU A 1 204 ? 6.093 -10.065 -3.064 1.00 30.70 204 LEU A CA 1
ATOM 1640 C C . LEU A 1 204 ? 4.655 -10.247 -2.565 1.00 30.70 204 LEU A C 1
ATOM 1642 O O . LEU A 1 204 ? 3.697 -9.664 -3.073 1.00 30.70 204 LEU A O 1
ATOM 1646 N N . ALA A 1 205 ? 4.488 -11.115 -1.568 1.00 26.53 205 ALA A N 1
ATOM 1647 C CA . ALA A 1 205 ? 3.220 -11.285 -0.869 1.00 26.53 205 ALA A CA 1
ATOM 1648 C C . ALA A 1 205 ? 3.051 -10.165 0.172 1.00 26.53 205 ALA A C 1
ATOM 1650 O O . ALA A 1 205 ? 3.439 -10.312 1.328 1.00 26.53 205 ALA A O 1
ATOM 1651 N N . GLY A 1 206 ? 2.470 -9.038 -0.237 1.00 32.16 206 GLY A N 1
ATOM 1652 C CA . GLY A 1 206 ? 2.153 -7.930 0.662 1.00 32.16 206 GLY A CA 1
ATOM 1653 C C . GLY A 1 206 ? 0.868 -8.184 1.453 1.00 32.16 206 GLY A C 1
ATOM 1654 O O . GLY A 1 206 ? -0.203 -7.751 1.042 1.00 32.16 206 GLY A O 1
ATOM 1655 N N . ARG A 1 207 ? 0.946 -8.840 2.619 1.00 35.59 207 ARG A N 1
ATOM 1656 C CA . ARG A 1 207 ? -0.087 -8.660 3.658 1.00 35.59 207 ARG A CA 1
ATOM 1657 C C . ARG A 1 207 ? 0.309 -7.426 4.471 1.00 35.59 207 ARG A C 1
ATOM 1659 O O . ARG A 1 207 ? 1.182 -7.522 5.324 1.00 35.59 207 ARG A O 1
ATOM 1666 N N . ASN A 1 208 ? -0.334 -6.291 4.188 1.00 35.16 208 ASN A N 1
ATOM 1667 C CA . ASN A 1 208 ? -0.052 -4.955 4.737 1.00 35.16 208 ASN A CA 1
ATOM 1668 C C . ASN A 1 208 ? 1.261 -4.336 4.233 1.00 35.16 208 ASN A C 1
ATOM 1670 O O . ASN A 1 208 ? 2.274 -4.385 4.921 1.00 35.16 208 ASN A O 1
ATOM 1674 N N . LEU A 1 209 ? 1.238 -3.698 3.058 1.00 32.50 209 LEU A N 1
ATOM 1675 C CA . LEU A 1 209 ? 2.334 -2.816 2.648 1.00 32.50 209 LEU A CA 1
ATOM 1676 C C . LEU A 1 209 ? 2.188 -1.462 3.364 1.00 32.50 209 LEU A C 1
ATOM 1678 O O . LEU A 1 209 ? 1.245 -0.727 3.061 1.00 32.50 209 LEU A O 1
ATOM 1682 N N . PRO A 1 210 ? 3.083 -1.082 4.296 1.00 32.03 210 PRO A N 1
ATOM 1683 C CA . PRO A 1 210 ? 3.357 0.331 4.479 1.00 32.03 210 PRO A CA 1
ATOM 1684 C C . PRO A 1 210 ? 3.904 0.863 3.147 1.00 32.03 210 PRO A C 1
ATOM 1686 O O . PRO A 1 210 ? 4.754 0.245 2.508 1.00 32.03 210 PRO A O 1
ATOM 1689 N N . MET A 1 211 ? 3.350 1.985 2.694 1.00 29.27 211 MET A N 1
ATOM 1690 C CA . MET A 1 211 ? 3.918 2.782 1.610 1.00 29.27 211 MET A CA 1
ATOM 1691 C C . MET A 1 211 ? 5.422 2.956 1.847 1.00 29.27 211 MET A C 1
ATOM 1693 O O . MET A 1 211 ? 5.818 3.373 2.928 1.00 29.27 211 MET A O 1
ATOM 1697 N N . SER A 1 212 ? 6.208 2.625 0.821 1.00 35.25 212 SER A N 1
ATOM 1698 C CA . SER A 1 212 ? 7.670 2.505 0.798 1.00 35.25 212 SER A CA 1
ATOM 1699 C C . SER A 1 212 ? 8.233 1.341 1.612 1.00 35.25 212 SER A C 1
ATOM 1701 O O . SER A 1 212 ? 8.519 1.479 2.797 1.00 35.25 212 SER A O 1
ATOM 1703 N N . ASP A 1 213 ? 8.506 0.231 0.930 1.00 33.94 213 ASP A N 1
ATOM 1704 C CA . ASP A 1 213 ? 9.558 -0.670 1.376 1.00 33.94 213 ASP A CA 1
ATOM 1705 C C . ASP A 1 213 ? 10.670 -0.688 0.325 1.00 33.94 213 ASP A C 1
ATOM 1707 O O . ASP A 1 213 ? 10.669 -1.465 -0.631 1.00 33.94 213 ASP A O 1
ATOM 1711 N N . VAL A 1 214 ? 11.604 0.257 0.476 1.00 33.59 214 VAL A N 1
ATOM 1712 C CA . VAL A 1 214 ? 12.883 0.273 -0.253 1.00 33.59 214 VAL A CA 1
ATOM 1713 C C . VAL A 1 214 ? 13.713 -0.968 0.116 1.00 33.59 214 VAL A C 1
ATOM 1715 O O . VAL A 1 214 ? 14.618 -1.345 -0.628 1.00 33.59 214 VAL A O 1
ATOM 1718 N N . GLU A 1 215 ? 13.363 -1.681 1.195 1.00 36.38 215 GLU A N 1
ATOM 1719 C CA . GLU A 1 215 ? 14.013 -2.934 1.567 1.00 36.38 215 GLU A CA 1
ATOM 1720 C C . GLU A 1 215 ? 13.816 -4.050 0.523 1.00 36.38 215 GLU A C 1
ATOM 1722 O O . GLU A 1 215 ? 14.695 -4.881 0.320 1.00 36.38 215 GLU A O 1
ATOM 1727 N N . ALA A 1 216 ? 12.741 -4.042 -0.266 1.00 41.38 216 ALA A N 1
ATOM 1728 C CA . ALA A 1 216 ? 12.559 -5.067 -1.299 1.00 41.38 216 ALA A CA 1
ATOM 1729 C C . ALA A 1 216 ? 13.534 -4.934 -2.498 1.00 41.38 216 ALA A C 1
ATOM 1731 O O . ALA A 1 216 ? 13.648 -5.861 -3.306 1.00 41.38 216 ALA A O 1
ATOM 1732 N N . LEU A 1 217 ? 14.245 -3.803 -2.637 1.00 40.00 217 LEU A N 1
ATOM 1733 C CA . LEU A 1 217 ? 15.159 -3.538 -3.760 1.00 40.00 217 LEU A CA 1
ATOM 1734 C C . LEU A 1 217 ? 16.561 -4.139 -3.576 1.00 40.00 217 LEU A C 1
ATOM 1736 O O . LEU A 1 217 ? 17.206 -4.480 -4.571 1.00 40.00 217 LEU A O 1
ATOM 1740 N N . TYR A 1 218 ? 17.042 -4.324 -2.340 1.00 48.38 218 TYR A N 1
ATOM 1741 C CA . TYR A 1 218 ? 18.425 -4.773 -2.111 1.00 48.38 218 TYR A CA 1
ATOM 1742 C C . TYR A 1 218 ? 18.677 -6.233 -2.487 1.00 48.38 218 TYR A C 1
ATOM 1744 O O . TYR A 1 218 ? 19.812 -6.625 -2.767 1.00 48.38 218 TYR A O 1
ATOM 1752 N N . ALA A 1 219 ? 17.612 -7.034 -2.564 1.00 50.47 219 ALA A N 1
ATOM 1753 C CA . ALA A 1 219 ? 17.673 -8.436 -2.956 1.00 50.47 219 ALA A CA 1
ATOM 1754 C C . ALA A 1 219 ? 18.082 -8.630 -4.426 1.00 50.47 219 ALA A C 1
ATOM 1756 O O . ALA A 1 219 ? 18.213 -9.767 -4.863 1.00 50.47 219 ALA A O 1
ATOM 1757 N N . ASN A 1 220 ? 18.292 -7.553 -5.193 1.00 57.28 220 ASN A N 1
ATOM 1758 C CA . ASN A 1 220 ? 18.701 -7.598 -6.597 1.00 57.28 220 ASN A CA 1
ATOM 1759 C C . ASN A 1 220 ? 20.035 -6.893 -6.883 1.00 57.28 220 ASN A C 1
ATOM 1761 O O . ASN A 1 220 ? 20.444 -6.854 -8.042 1.00 57.28 220 ASN A O 1
ATOM 1765 N N . ILE A 1 221 ? 20.731 -6.364 -5.869 1.00 61.78 221 ILE A N 1
ATOM 1766 C CA . ILE A 1 221 ? 21.993 -5.648 -6.093 1.00 61.78 221 ILE A CA 1
ATOM 1767 C C . ILE A 1 221 ? 23.123 -6.665 -6.351 1.00 61.78 221 ILE A C 1
ATOM 1769 O O . ILE A 1 221 ? 23.340 -7.561 -5.524 1.00 61.78 221 ILE A O 1
ATOM 1773 N N . PRO A 1 222 ? 23.853 -6.573 -7.480 1.00 71.38 222 PRO A N 1
ATOM 1774 C CA . PRO A 1 222 ? 24.990 -7.447 -7.750 1.00 71.38 222 PRO A CA 1
ATOM 1775 C C . PRO A 1 222 ? 26.116 -7.221 -6.739 1.00 71.38 222 PRO A C 1
ATOM 1777 O O . PRO A 1 222 ? 26.500 -6.082 -6.478 1.00 71.38 222 PRO A O 1
ATOM 1780 N N . HIS A 1 223 ? 26.708 -8.302 -6.215 1.00 74.81 223 HIS A N 1
ATOM 1781 C CA . HIS A 1 223 ? 27.796 -8.207 -5.228 1.00 74.81 223 HIS A CA 1
ATOM 1782 C C . HIS A 1 223 ? 28.943 -7.326 -5.727 1.00 74.81 223 HIS A C 1
ATOM 1784 O O . HIS A 1 223 ? 29.400 -6.451 -5.004 1.00 74.81 223 HIS A O 1
ATOM 1790 N N . LYS A 1 224 ? 29.348 -7.479 -6.993 1.00 78.94 224 LYS A N 1
ATOM 1791 C CA . LYS A 1 224 ? 30.442 -6.698 -7.595 1.00 78.94 224 LYS A CA 1
ATOM 1792 C C . LYS A 1 224 ? 30.214 -5.188 -7.524 1.00 78.94 224 LYS A C 1
ATOM 1794 O O . LYS A 1 224 ? 31.152 -4.456 -7.215 1.00 78.94 224 LYS A O 1
ATOM 1799 N N . ASP A 1 225 ? 28.986 -4.743 -7.766 1.00 74.38 225 ASP A N 1
ATOM 1800 C CA . ASP A 1 225 ? 28.652 -3.320 -7.783 1.00 74.38 225 ASP A CA 1
ATOM 1801 C C . ASP A 1 225 ? 28.636 -2.746 -6.364 1.00 74.38 225 ASP A C 1
ATOM 1803 O O . ASP A 1 225 ? 29.109 -1.634 -6.135 1.00 74.38 225 ASP A O 1
ATOM 1807 N N . VAL A 1 226 ? 28.186 -3.539 -5.386 1.00 73.56 226 VAL A N 1
ATOM 1808 C CA . VAL A 1 226 ? 28.278 -3.193 -3.960 1.00 73.56 226 VAL A CA 1
ATOM 1809 C C . VAL A 1 226 ? 29.731 -3.081 -3.520 1.00 73.56 226 VAL A C 1
ATOM 1811 O O . VAL A 1 226 ? 30.099 -2.106 -2.874 1.00 73.56 226 VAL A O 1
ATOM 1814 N N . LEU A 1 227 ? 30.579 -4.048 -3.881 1.00 83.88 227 LEU A N 1
ATOM 1815 C CA . LEU A 1 227 ? 31.999 -4.009 -3.532 1.00 83.88 227 LEU A CA 1
ATOM 1816 C C . LEU A 1 227 ? 32.688 -2.785 -4.127 1.00 83.88 227 LEU A C 1
ATOM 1818 O O . LEU A 1 227 ? 33.559 -2.197 -3.489 1.00 83.88 227 LEU A O 1
ATOM 1822 N N . GLN A 1 228 ? 32.293 -2.383 -5.335 1.00 83.38 228 GLN A N 1
ATOM 1823 C CA . GLN A 1 228 ? 32.811 -1.167 -5.940 1.00 83.38 228 GLN A CA 1
ATOM 1824 C C . GLN A 1 228 ? 32.314 0.087 -5.211 1.00 83.38 228 GLN A C 1
ATOM 1826 O O . GLN A 1 228 ? 33.128 0.953 -4.904 1.00 83.38 228 GLN A O 1
ATOM 1831 N N . ALA A 1 229 ? 31.029 0.157 -4.857 1.00 81.25 229 ALA A N 1
ATOM 1832 C CA . ALA A 1 229 ? 30.474 1.257 -4.068 1.00 81.25 229 ALA A CA 1
ATOM 1833 C C . ALA A 1 229 ? 31.144 1.379 -2.685 1.00 81.25 229 ALA A C 1
ATOM 1835 O O . ALA A 1 229 ? 31.496 2.476 -2.254 1.00 81.25 229 ALA A O 1
ATOM 1836 N N . VAL A 1 230 ? 31.417 0.252 -2.018 1.00 81.69 230 VAL A N 1
ATOM 1837 C CA . VAL A 1 230 ? 32.175 0.212 -0.756 1.00 81.69 230 VAL A CA 1
ATOM 1838 C C . VAL A 1 230 ? 33.572 0.796 -0.956 1.00 81.69 230 VAL A C 1
ATOM 1840 O O . VAL A 1 230 ? 33.981 1.662 -0.181 1.00 81.69 230 VAL A O 1
ATOM 1843 N N . ARG A 1 231 ? 34.274 0.392 -2.025 1.00 86.88 231 ARG A N 1
ATOM 1844 C CA . ARG A 1 231 ? 35.608 0.925 -2.341 1.00 86.88 231 ARG A CA 1
ATOM 1845 C C . ARG A 1 231 ? 35.592 2.419 -2.650 1.00 86.88 231 ARG A C 1
ATOM 1847 O O . ARG A 1 231 ? 36.529 3.109 -2.274 1.00 86.88 231 ARG A O 1
ATOM 1854 N N . ASN A 1 232 ? 34.540 2.911 -3.296 1.00 82.69 232 ASN A N 1
ATOM 1855 C CA . ASN A 1 232 ? 34.390 4.328 -3.621 1.00 82.69 232 ASN A CA 1
ATOM 1856 C C . ASN A 1 232 ? 34.050 5.176 -2.383 1.00 82.69 232 ASN A C 1
ATOM 1858 O O . ASN A 1 232 ? 34.442 6.337 -2.308 1.00 82.69 232 ASN A O 1
ATOM 1862 N N . SER A 1 233 ? 33.341 4.604 -1.404 1.00 81.06 233 SER A N 1
ATOM 1863 C CA . SER A 1 233 ? 32.913 5.325 -0.198 1.00 81.06 233 SER A CA 1
ATOM 1864 C C . SER A 1 233 ? 34.021 5.558 0.840 1.00 81.06 233 SER A C 1
ATOM 1866 O O . SER A 1 233 ? 33.886 6.439 1.690 1.00 81.06 233 SER A O 1
ATOM 1868 N N . ILE A 1 234 ? 35.119 4.792 0.787 1.00 83.25 234 ILE A N 1
ATOM 1869 C CA . ILE A 1 234 ? 36.216 4.850 1.764 1.00 83.25 234 ILE A CA 1
ATOM 1870 C C . ILE A 1 234 ? 37.466 5.469 1.107 1.00 83.25 234 ILE A C 1
ATOM 1872 O O . ILE A 1 234 ? 38.010 4.879 0.178 1.00 83.25 234 ILE A O 1
ATOM 1876 N N . PRO A 1 235 ? 37.980 6.616 1.601 1.00 80.62 235 PRO A N 1
ATOM 1877 C CA . PRO A 1 235 ? 39.125 7.299 0.985 1.00 80.62 235 PRO A CA 1
ATOM 1878 C C . PRO A 1 235 ? 40.445 6.518 1.057 1.00 80.62 235 PRO A C 1
ATOM 1880 O O . PRO A 1 235 ? 41.289 6.638 0.172 1.00 80.62 235 PRO A O 1
ATOM 1883 N N . ASP A 1 236 ? 40.648 5.746 2.129 1.00 91.19 236 ASP A N 1
ATOM 1884 C CA . ASP A 1 236 ? 41.859 4.950 2.333 1.00 91.19 236 ASP A CA 1
ATOM 1885 C C . ASP A 1 236 ? 41.774 3.613 1.592 1.00 91.19 236 ASP A C 1
ATOM 1887 O O . ASP A 1 236 ? 40.937 2.766 1.901 1.00 91.19 236 ASP A O 1
ATOM 1891 N N . THR A 1 237 ? 42.679 3.394 0.639 1.00 86.50 237 THR A N 1
ATOM 1892 C CA . THR A 1 237 ? 42.643 2.232 -0.260 1.00 86.50 237 THR A CA 1
ATOM 1893 C C . THR A 1 237 ? 42.840 0.900 0.468 1.00 86.50 237 THR A C 1
ATOM 1895 O O . THR A 1 237 ? 42.259 -0.110 0.071 1.00 86.50 237 THR A O 1
ATOM 1898 N N . ILE A 1 238 ? 43.646 0.873 1.534 1.00 88.69 238 ILE A N 1
ATOM 1899 C CA . ILE A 1 238 ? 43.920 -0.357 2.292 1.00 88.69 238 ILE A CA 1
ATOM 1900 C C . ILE A 1 238 ? 42.662 -0.776 3.058 1.00 88.69 238 ILE A C 1
ATOM 1902 O O . ILE A 1 238 ? 42.213 -1.917 2.947 1.00 88.69 238 ILE A O 1
ATOM 1906 N N . THR A 1 239 ? 42.052 0.169 3.772 1.00 80.75 239 THR A N 1
ATOM 1907 C CA . THR A 1 239 ? 40.809 -0.039 4.521 1.00 80.75 239 THR A CA 1
ATOM 1908 C C . THR A 1 239 ? 39.646 -0.352 3.583 1.00 80.75 239 THR A C 1
ATOM 1910 O O . THR A 1 239 ? 38.885 -1.278 3.847 1.00 80.75 239 THR A O 1
ATOM 1913 N N . ALA A 1 240 ? 39.536 0.354 2.457 1.00 81.75 240 ALA A N 1
ATOM 1914 C CA . ALA A 1 240 ? 38.515 0.123 1.439 1.00 81.75 240 ALA A CA 1
ATOM 1915 C C . ALA A 1 240 ? 38.546 -1.315 0.899 1.00 81.75 240 ALA A C 1
ATOM 1917 O O . ALA A 1 240 ? 37.505 -1.964 0.794 1.00 81.75 240 ALA A O 1
ATOM 1918 N N . ASN A 1 241 ? 39.741 -1.831 0.595 1.00 84.69 241 ASN A N 1
ATOM 1919 C CA . ASN A 1 241 ? 39.907 -3.194 0.098 1.00 84.69 241 ASN A CA 1
ATOM 1920 C C . ASN A 1 241 ? 39.621 -4.239 1.175 1.00 84.69 241 ASN A C 1
ATOM 1922 O O . ASN A 1 241 ? 38.896 -5.189 0.899 1.00 84.69 241 ASN A O 1
ATOM 1926 N N . LEU A 1 242 ? 40.103 -4.031 2.404 1.00 82.94 242 LEU A N 1
ATOM 1927 C CA . LEU A 1 242 ? 39.817 -4.931 3.520 1.00 82.94 242 LEU A CA 1
ATOM 1928 C C . LEU A 1 242 ? 38.312 -5.005 3.818 1.00 82.94 242 LEU A C 1
ATOM 1930 O O . LEU A 1 242 ? 37.761 -6.090 3.989 1.00 82.94 242 LEU A O 1
ATOM 1934 N N . VAL A 1 243 ? 37.627 -3.858 3.854 1.00 82.88 243 VAL A N 1
ATOM 1935 C CA . VAL A 1 243 ? 36.178 -3.803 4.085 1.00 82.88 243 VAL A CA 1
ATOM 1936 C C . VAL A 1 243 ? 35.426 -4.449 2.923 1.00 82.88 243 VAL A C 1
ATOM 1938 O O . VAL A 1 243 ? 34.489 -5.203 3.171 1.00 82.88 243 VAL A O 1
ATOM 1941 N N . ALA A 1 244 ? 35.847 -4.229 1.675 1.00 83.38 244 ALA A N 1
ATOM 1942 C CA . ALA A 1 244 ? 35.257 -4.899 0.519 1.00 83.38 244 ALA A CA 1
ATOM 1943 C C . ALA A 1 244 ? 35.441 -6.428 0.578 1.00 83.38 244 ALA A C 1
ATOM 1945 O O . ALA A 1 244 ? 34.486 -7.155 0.336 1.00 83.38 244 ALA A O 1
ATOM 1946 N N . GLU A 1 245 ? 36.614 -6.936 0.956 1.00 84.88 245 GLU A N 1
ATOM 1947 C CA . GLU A 1 245 ? 36.856 -8.382 1.104 1.00 84.88 245 GLU A CA 1
ATOM 1948 C C . GLU A 1 245 ? 36.012 -9.007 2.222 1.00 84.88 245 GLU A C 1
ATOM 1950 O O . GLU A 1 245 ? 35.399 -10.058 2.030 1.00 84.88 245 GLU A O 1
ATOM 1955 N N . LEU A 1 246 ? 35.914 -8.341 3.378 1.00 83.06 246 LEU A N 1
ATOM 1956 C CA . LEU A 1 246 ? 35.031 -8.778 4.463 1.00 83.06 246 LEU A CA 1
ATOM 1957 C C . LEU A 1 246 ? 33.563 -8.762 4.030 1.00 83.06 246 LEU A C 1
ATOM 1959 O O . LEU A 1 246 ? 32.791 -9.644 4.404 1.00 83.06 246 LEU A O 1
ATOM 1963 N N . CYS A 1 247 ? 33.182 -7.776 3.220 1.00 80.81 247 CYS A N 1
ATOM 1964 C CA . CYS A 1 247 ? 31.837 -7.690 2.684 1.00 80.81 247 CYS A CA 1
ATOM 1965 C C . CYS A 1 247 ? 31.525 -8.817 1.696 1.00 80.81 247 CYS A C 1
ATOM 1967 O O . CYS A 1 247 ? 30.471 -9.442 1.787 1.00 80.81 247 CYS A O 1
ATOM 1969 N N . ASP A 1 248 ? 32.455 -9.105 0.790 1.00 85.19 248 ASP A N 1
ATOM 1970 C CA . ASP A 1 248 ? 32.355 -10.211 -0.161 1.00 85.19 248 ASP A CA 1
ATOM 1971 C C . ASP A 1 248 ? 32.204 -11.549 0.572 1.00 85.19 248 ASP A C 1
ATOM 1973 O O . ASP A 1 248 ? 31.329 -12.357 0.258 1.00 85.19 248 ASP A O 1
ATOM 1977 N N . PHE A 1 249 ? 32.974 -11.737 1.648 1.00 83.62 249 PHE A N 1
ATOM 1978 C CA . PHE A 1 249 ? 32.875 -12.924 2.487 1.00 83.62 249 PHE A CA 1
ATOM 1979 C C . PHE A 1 249 ? 31.467 -13.109 3.072 1.00 83.62 249 PHE A C 1
ATOM 1981 O O . PHE A 1 249 ? 30.905 -14.199 2.961 1.00 83.62 249 PHE A O 1
ATOM 1988 N N . VAL A 1 250 ? 30.870 -12.062 3.649 1.00 82.06 250 VAL A N 1
ATOM 1989 C CA . VAL A 1 250 ? 29.511 -12.122 4.224 1.00 82.06 250 VAL A CA 1
ATOM 1990 C C . VAL A 1 250 ? 28.458 -12.424 3.152 1.00 82.06 250 VAL A C 1
ATOM 1992 O O . VAL A 1 250 ? 27.549 -13.229 3.372 1.00 82.06 250 VAL A O 1
ATOM 1995 N N . LEU A 1 251 ? 28.597 -11.810 1.977 1.00 74.62 251 LEU A N 1
ATOM 1996 C CA . LEU A 1 251 ? 27.659 -11.953 0.866 1.00 74.62 251 LEU A CA 1
ATOM 1997 C C . LEU A 1 251 ? 27.710 -13.340 0.206 1.00 74.62 251 LEU A C 1
ATOM 1999 O O . LEU A 1 251 ? 26.669 -13.856 -0.198 1.00 74.62 251 LEU A O 1
ATOM 2003 N N . ILE A 1 252 ? 28.891 -13.962 0.134 1.00 80.00 252 ILE A N 1
ATOM 2004 C CA . ILE A 1 252 ? 29.087 -15.288 -0.476 1.00 80.00 252 ILE A CA 1
ATOM 2005 C C . ILE A 1 252 ? 28.807 -16.426 0.516 1.00 80.00 252 ILE A C 1
ATOM 2007 O O . ILE A 1 252 ? 28.399 -17.508 0.106 1.00 80.00 252 ILE A O 1
ATOM 2011 N N . HIS A 1 253 ? 28.976 -16.201 1.822 1.00 80.94 253 HIS A N 1
ATOM 2012 C CA . HIS A 1 253 ? 28.781 -17.228 2.858 1.00 80.94 253 HIS A CA 1
ATOM 2013 C C . HIS A 1 253 ? 27.431 -17.092 3.576 1.00 80.94 253 HIS A C 1
ATOM 2015 O O . HIS A 1 253 ? 27.312 -17.366 4.772 1.00 80.94 253 HIS A O 1
ATOM 2021 N N . SER A 1 254 ? 26.399 -16.674 2.841 1.00 76.50 254 SER A N 1
ATOM 2022 C CA . SER A 1 254 ? 25.029 -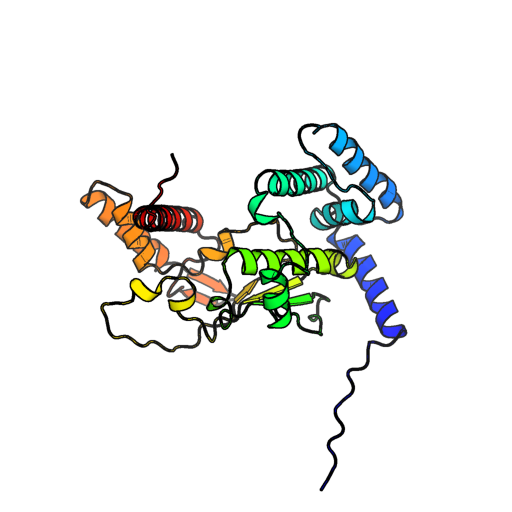16.573 3.345 1.00 76.50 254 SER A CA 1
ATOM 2023 C C . SER A 1 254 ? 24.286 -17.900 3.160 1.00 76.50 254 SER A C 1
ATOM 2025 O O . SER A 1 254 ? 23.919 -18.281 2.048 1.00 76.50 254 SER A O 1
ATOM 2027 N N . TYR A 1 255 ? 24.059 -18.614 4.266 1.00 79.31 255 TYR A N 1
ATOM 2028 C CA . TYR A 1 255 ? 23.312 -19.874 4.293 1.00 79.31 255 TYR A CA 1
ATOM 2029 C C . TYR A 1 255 ? 21.903 -19.662 4.842 1.00 79.31 255 TYR A C 1
ATOM 2031 O O . TYR A 1 255 ? 21.716 -18.944 5.824 1.00 79.31 255 TYR A O 1
ATOM 2039 N N . PHE A 1 256 ? 20.918 -20.343 4.265 1.00 72.44 256 PHE A N 1
ATOM 2040 C CA . PHE A 1 256 ? 19.557 -20.374 4.792 1.00 72.44 256 PHE A CA 1
ATOM 2041 C C . PHE A 1 256 ? 19.019 -21.803 4.834 1.00 72.44 256 PHE A C 1
ATOM 2043 O O . PHE A 1 256 ? 19.418 -22.670 4.055 1.00 72.44 256 PHE A O 1
ATOM 2050 N N . ARG A 1 257 ? 18.113 -22.064 5.778 1.00 65.94 257 ARG A N 1
ATOM 2051 C CA . ARG A 1 257 ? 17.455 -23.363 5.932 1.00 65.94 257 ARG A CA 1
ATOM 2052 C C . ARG A 1 257 ? 16.032 -23.272 5.397 1.00 65.94 257 ARG A C 1
ATOM 2054 O O . ARG A 1 257 ? 15.284 -22.384 5.795 1.00 65.94 257 ARG A O 1
ATOM 2061 N N . PHE A 1 258 ? 15.657 -24.208 4.533 1.00 59.12 258 PHE A N 1
ATOM 2062 C CA . PHE A 1 258 ? 14.283 -24.364 4.062 1.00 59.12 258 PHE A CA 1
ATOM 2063 C C . PHE A 1 258 ? 13.865 -25.827 4.237 1.00 59.12 258 PHE A C 1
ATOM 2065 O O . PHE A 1 258 ? 14.461 -26.733 3.650 1.00 59.12 258 PHE A O 1
ATOM 2072 N N . GLY A 1 259 ? 12.884 -26.062 5.115 1.00 80.12 259 GLY A N 1
ATOM 2073 C CA . GLY A 1 259 ? 12.589 -27.401 5.630 1.00 80.12 259 GLY A CA 1
ATOM 2074 C C . GLY A 1 259 ? 13.789 -27.983 6.388 1.00 80.12 259 GLY A C 1
ATOM 2075 O O . GLY A 1 259 ? 14.345 -27.341 7.283 1.00 80.12 259 GLY A O 1
ATOM 2076 N N . ASP A 1 260 ? 14.222 -29.182 6.001 1.00 85.38 260 ASP A N 1
ATOM 2077 C CA . ASP A 1 260 ? 15.392 -29.862 6.580 1.00 85.38 260 ASP A CA 1
ATOM 2078 C C . ASP A 1 260 ? 16.684 -29.686 5.779 1.00 85.38 260 ASP A C 1
ATOM 2080 O O . ASP A 1 260 ? 17.731 -30.201 6.166 1.00 85.38 260 ASP A O 1
ATOM 2084 N N . ASN A 1 261 ? 16.634 -28.912 4.695 1.00 69.31 261 ASN A N 1
ATOM 2085 C CA . ASN A 1 261 ? 17.770 -28.715 3.807 1.00 69.31 261 ASN A CA 1
ATOM 2086 C C . ASN A 1 261 ? 18.434 -27.353 4.045 1.00 69.31 261 ASN A C 1
ATOM 2088 O O . ASN A 1 261 ? 17.764 -26.342 4.283 1.00 69.31 261 ASN A O 1
ATOM 2092 N N . LEU A 1 262 ? 19.765 -27.338 3.958 1.00 75.56 262 LEU A N 1
ATOM 2093 C CA . LEU A 1 262 ? 20.591 -26.135 4.010 1.00 75.56 262 LEU A CA 1
ATOM 2094 C C . LEU A 1 262 ? 20.950 -25.707 2.584 1.00 75.56 262 LEU A C 1
ATOM 2096 O O . LEU A 1 262 ? 21.418 -26.521 1.790 1.00 75.56 262 LEU A O 1
ATOM 2100 N N . TYR A 1 263 ? 20.764 -24.428 2.283 1.00 69.75 263 TYR A N 1
ATOM 2101 C CA . TYR A 1 263 ? 21.047 -23.836 0.983 1.00 69.75 263 TYR A CA 1
ATOM 2102 C C . TYR A 1 263 ? 22.074 -22.717 1.139 1.00 69.75 263 TYR A C 1
ATOM 2104 O O . TYR A 1 263 ? 22.010 -21.936 2.088 1.00 69.75 263 TYR A O 1
ATOM 2112 N N . LEU A 1 264 ? 23.017 -22.648 0.201 1.00 78.06 264 LEU A N 1
ATOM 2113 C CA . LEU A 1 264 ? 23.967 -21.547 0.073 1.00 78.06 264 LEU A CA 1
ATOM 2114 C C . LEU A 1 264 ? 23.446 -20.565 -0.974 1.00 78.06 264 LEU A C 1
ATOM 2116 O O . LEU A 1 264 ? 23.109 -20.962 -2.092 1.00 78.06 264 LEU A O 1
ATOM 2120 N N . GLN A 1 265 ? 23.394 -19.287 -0.623 1.00 71.50 265 GLN A N 1
ATOM 2121 C CA . GLN A 1 265 ? 23.081 -18.236 -1.574 1.00 71.50 265 GLN A CA 1
ATOM 2122 C C . GLN A 1 265 ? 24.280 -17.978 -2.493 1.00 71.50 265 GLN A C 1
ATOM 2124 O O . GLN A 1 265 ? 25.365 -17.639 -2.040 1.00 71.50 265 GLN A O 1
ATOM 2129 N N . ILE A 1 266 ? 24.064 -18.116 -3.800 1.00 67.62 266 ILE A N 1
ATOM 2130 C CA . ILE A 1 266 ? 25.110 -17.990 -4.831 1.00 67.62 266 ILE A CA 1
ATOM 2131 C C . ILE A 1 266 ? 25.168 -16.602 -5.489 1.00 67.62 266 ILE A C 1
ATOM 2133 O O . ILE A 1 266 ? 25.972 -16.371 -6.387 1.00 67.62 266 ILE A O 1
ATOM 2137 N N . GLY A 1 267 ? 24.303 -15.675 -5.073 1.00 63.59 267 GLY A N 1
ATOM 2138 C CA . GLY A 1 267 ? 24.269 -14.312 -5.594 1.00 63.59 267 GLY A CA 1
ATOM 2139 C C . GLY A 1 267 ? 23.176 -13.463 -4.951 1.00 63.59 267 GLY A C 1
ATOM 2140 O O . GLY A 1 267 ? 22.215 -13.998 -4.389 1.00 63.59 267 GLY A O 1
ATOM 2141 N N . ARG A 1 268 ? 23.321 -12.136 -5.082 1.00 69.38 268 ARG A N 1
ATOM 2142 C CA . ARG A 1 268 ? 22.470 -11.108 -4.450 1.00 69.38 268 ARG A CA 1
ATOM 2143 C C . ARG A 1 268 ? 22.531 -11.159 -2.917 1.00 69.38 268 ARG A C 1
ATOM 2145 O O . ARG A 1 268 ? 23.176 -12.029 -2.341 1.00 69.38 268 ARG A O 1
ATOM 2152 N N . THR A 1 269 ? 21.901 -10.211 -2.239 1.00 65.62 269 THR A N 1
ATOM 2153 C CA . THR A 1 269 ? 21.938 -10.143 -0.771 1.00 65.62 269 THR A CA 1
ATOM 2154 C C . THR A 1 269 ? 20.740 -10.871 -0.166 1.00 65.62 269 THR A C 1
ATOM 2156 O O . THR A 1 269 ? 19.608 -10.645 -0.594 1.00 65.62 269 THR A O 1
ATOM 2159 N N . ALA A 1 270 ? 20.961 -11.763 0.807 1.00 65.31 270 ALA A N 1
ATOM 2160 C CA . ALA A 1 270 ? 19.864 -12.434 1.510 1.00 65.31 270 ALA A CA 1
ATOM 2161 C C . ALA A 1 270 ? 19.012 -11.419 2.275 1.00 65.31 270 ALA A C 1
ATOM 2163 O O . ALA A 1 270 ? 19.523 -10.582 3.029 1.00 65.31 270 ALA A O 1
ATOM 2164 N N . MET A 1 271 ? 17.698 -11.552 2.111 1.00 58.94 271 MET A N 1
ATOM 2165 C CA . MET A 1 271 ? 16.715 -10.824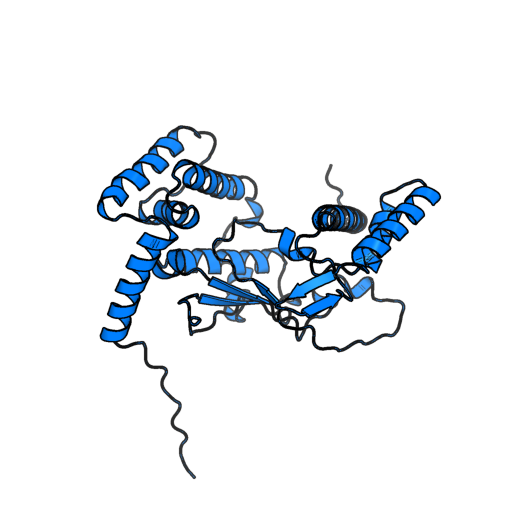 2.904 1.00 58.94 271 MET A CA 1
ATOM 2166 C C . MET A 1 271 ? 16.848 -11.233 4.374 1.00 58.94 271 MET A C 1
ATOM 2168 O O . MET A 1 271 ? 16.874 -12.422 4.690 1.00 58.94 271 MET A O 1
ATOM 2172 N N . GLY A 1 272 ? 16.963 -10.246 5.263 1.00 55.28 272 GLY A N 1
ATOM 2173 C CA . GLY A 1 272 ? 17.116 -10.466 6.705 1.00 55.28 272 GLY A CA 1
ATOM 2174 C C . GLY A 1 272 ? 18.557 -10.615 7.209 1.00 55.28 272 GLY A C 1
ATOM 2175 O O . GLY A 1 272 ? 18.750 -10.822 8.406 1.00 55.28 272 GLY A O 1
ATOM 2176 N N . THR A 1 273 ? 19.583 -10.480 6.357 1.00 67.31 273 THR A N 1
ATOM 2177 C CA . THR A 1 273 ? 20.962 -10.360 6.864 1.00 67.31 273 THR A CA 1
ATOM 2178 C C . THR A 1 273 ? 21.162 -8.993 7.517 1.00 67.31 273 THR A C 1
ATOM 2180 O O . THR A 1 273 ? 20.744 -7.971 6.976 1.00 67.31 273 THR A O 1
ATOM 2183 N N . HIS A 1 274 ? 21.856 -8.950 8.659 1.00 67.69 274 HIS A N 1
ATOM 2184 C CA . HIS A 1 274 ? 22.141 -7.699 9.380 1.00 67.69 274 HIS A CA 1
ATOM 2185 C C . HIS A 1 274 ? 22.927 -6.664 8.574 1.00 67.69 274 HIS A C 1
ATOM 2187 O O . HIS A 1 274 ? 23.004 -5.521 9.010 1.00 67.69 274 HIS A O 1
ATOM 2193 N N . MET A 1 275 ? 23.524 -7.082 7.457 1.00 69.56 275 MET A N 1
ATOM 2194 C CA . MET A 1 275 ? 24.339 -6.257 6.578 1.00 69.56 275 MET A CA 1
ATOM 2195 C C . MET A 1 275 ? 23.562 -5.769 5.334 1.00 69.56 275 MET A C 1
ATOM 2197 O O . MET A 1 275 ? 24.009 -4.847 4.653 1.00 69.56 275 MET A O 1
ATOM 2201 N N . ALA A 1 276 ? 22.390 -6.346 5.026 1.00 67.88 276 ALA A N 1
ATOM 2202 C CA . ALA A 1 276 ? 21.605 -5.981 3.842 1.00 67.88 276 ALA A CA 1
ATOM 2203 C C . ALA A 1 276 ? 21.203 -4.494 3.783 1.00 67.88 276 ALA A C 1
ATOM 2205 O O . ALA A 1 276 ? 21.403 -3.887 2.726 1.00 67.88 276 ALA A O 1
ATOM 2206 N N . PRO A 1 277 ? 20.719 -3.863 4.874 1.00 64.94 277 PRO A N 1
ATOM 2207 C CA . PRO A 1 277 ? 20.364 -2.443 4.846 1.00 64.94 277 PRO A CA 1
ATOM 2208 C C . PRO A 1 277 ? 21.571 -1.526 4.601 1.00 64.94 277 PRO A C 1
ATOM 2210 O O . PRO A 1 277 ? 21.488 -0.557 3.849 1.00 64.94 277 PRO A O 1
ATOM 2213 N N . GLN A 1 278 ? 22.724 -1.840 5.197 1.00 71.88 278 GLN A N 1
ATOM 2214 C CA . GLN A 1 278 ? 23.959 -1.066 5.058 1.00 71.88 278 GLN A CA 1
ATOM 2215 C C . GLN A 1 278 ? 24.500 -1.178 3.632 1.00 71.88 278 GLN A C 1
ATOM 2217 O O . GLN A 1 278 ? 24.916 -0.173 3.059 1.00 71.88 278 GLN A O 1
ATOM 2222 N N . TYR A 1 279 ? 24.429 -2.369 3.030 1.00 72.31 279 TYR A N 1
ATOM 2223 C CA . TYR A 1 279 ? 24.786 -2.563 1.626 1.00 72.31 279 TYR A CA 1
ATOM 2224 C C . TYR A 1 279 ? 23.904 -1.771 0.675 1.00 72.31 279 TYR A C 1
ATOM 2226 O O . TYR A 1 279 ? 24.422 -1.131 -0.239 1.00 72.31 279 TYR A O 1
ATOM 2234 N N . ALA A 1 280 ? 22.591 -1.799 0.902 1.00 68.06 280 ALA A N 1
ATOM 2235 C CA . ALA A 1 280 ? 21.640 -1.037 0.109 1.00 68.06 280 ALA A CA 1
ATOM 2236 C C . ALA A 1 280 ? 21.966 0.458 0.167 1.00 68.06 280 ALA A C 1
ATOM 2238 O O . ALA A 1 280 ? 22.087 1.102 -0.869 1.00 68.06 280 ALA A O 1
ATOM 2239 N N . ASN A 1 281 ? 22.198 0.986 1.369 1.00 72.88 281 ASN A N 1
ATOM 2240 C CA . ASN A 1 281 ? 22.473 2.405 1.573 1.00 72.88 281 ASN A CA 1
ATOM 2241 C C . ASN A 1 281 ? 23.792 2.850 0.928 1.00 72.88 281 ASN A C 1
ATOM 2243 O O . ASN A 1 281 ? 23.822 3.893 0.284 1.00 72.88 281 ASN A O 1
ATOM 2247 N N . ILE A 1 282 ? 24.866 2.061 1.052 1.00 75.56 282 ILE A N 1
ATOM 2248 C CA . ILE A 1 282 ? 26.164 2.382 0.430 1.00 75.56 282 ILE A CA 1
ATOM 2249 C C . ILE A 1 282 ? 26.051 2.358 -1.096 1.00 75.56 282 ILE A C 1
ATOM 2251 O O . ILE A 1 282 ? 26.522 3.276 -1.766 1.00 75.56 282 ILE A O 1
ATOM 2255 N N . PHE A 1 283 ? 25.398 1.334 -1.650 1.00 74.62 283 PHE A N 1
ATOM 2256 C CA . PHE A 1 283 ? 25.173 1.238 -3.088 1.00 74.62 283 PHE A CA 1
ATOM 2257 C C . PHE A 1 283 ? 24.309 2.392 -3.608 1.00 74.62 283 PHE A C 1
ATOM 2259 O O . PHE A 1 283 ? 24.647 2.995 -4.622 1.00 74.62 283 PHE A O 1
ATOM 2266 N N . MET A 1 284 ? 23.222 2.726 -2.907 1.00 71.50 284 MET A N 1
ATOM 2267 C CA . MET A 1 284 ? 22.334 3.822 -3.292 1.00 71.50 284 MET A CA 1
ATOM 2268 C C . MET A 1 284 ? 23.024 5.183 -3.193 1.00 71.50 284 MET A C 1
ATOM 2270 O O . MET A 1 284 ? 22.832 5.998 -4.087 1.00 71.50 284 MET A O 1
ATOM 2274 N N . ALA A 1 285 ? 23.866 5.411 -2.183 1.00 70.31 285 ALA A N 1
ATOM 2275 C CA . ALA A 1 285 ? 24.645 6.643 -2.056 1.00 70.31 285 ALA A CA 1
ATOM 2276 C C . ALA A 1 285 ? 25.676 6.797 -3.189 1.00 70.31 285 ALA A C 1
ATOM 2278 O O . ALA A 1 285 ? 25.804 7.870 -3.773 1.00 70.31 285 ALA A O 1
ATOM 2279 N N . ASP A 1 286 ? 26.387 5.723 -3.547 1.00 70.31 286 ASP A N 1
ATOM 2280 C CA . ASP A 1 286 ? 27.307 5.725 -4.693 1.00 70.31 286 ASP A CA 1
ATOM 2281 C C . ASP A 1 286 ? 26.558 5.922 -6.023 1.00 70.31 286 ASP A C 1
ATOM 2283 O O . ASP A 1 286 ? 26.998 6.675 -6.894 1.00 70.31 286 ASP A O 1
ATOM 2287 N N . LEU A 1 287 ? 25.395 5.284 -6.175 1.00 66.38 287 LEU A N 1
ATOM 2288 C CA . LEU A 1 287 ? 24.535 5.436 -7.346 1.00 66.38 287 LEU A CA 1
ATOM 2289 C C . LEU A 1 287 ? 23.994 6.865 -7.466 1.00 66.38 287 LEU A C 1
ATOM 2291 O O . LEU A 1 287 ? 24.020 7.426 -8.559 1.00 66.38 287 LEU A O 1
ATOM 2295 N N . GLU A 1 288 ? 23.558 7.465 -6.359 1.00 66.62 288 GLU A N 1
ATOM 2296 C CA . GLU A 1 288 ? 23.116 8.858 -6.280 1.00 66.62 288 GLU A CA 1
ATOM 2297 C C . GLU A 1 288 ? 24.246 9.816 -6.664 1.00 66.62 288 GLU A C 1
ATOM 2299 O O . GLU A 1 288 ? 24.055 10.668 -7.531 1.00 66.62 288 GLU A O 1
ATOM 2304 N N . GLN A 1 289 ? 25.448 9.643 -6.106 1.00 69.62 289 GLN A N 1
ATOM 2305 C CA . GLN A 1 289 ? 26.607 10.472 -6.456 1.00 69.62 289 GLN A CA 1
ATOM 2306 C C . GLN A 1 289 ? 26.975 10.359 -7.936 1.00 69.62 289 GLN A C 1
ATOM 2308 O O . GLN A 1 289 ? 27.221 11.373 -8.597 1.00 69.62 289 GLN A O 1
ATOM 2313 N N . ARG A 1 290 ? 26.966 9.139 -8.488 1.00 66.94 290 ARG A N 1
ATOM 2314 C CA . ARG A 1 290 ? 27.169 8.927 -9.924 1.00 66.94 290 ARG A CA 1
ATOM 2315 C C . ARG A 1 290 ? 26.083 9.623 -10.734 1.00 66.94 290 ARG A C 1
ATOM 2317 O O . ARG A 1 290 ? 26.413 10.327 -11.680 1.00 66.94 290 ARG A O 1
ATOM 2324 N N . PHE A 1 291 ? 24.817 9.494 -10.352 1.00 60.72 291 PHE A N 1
ATOM 2325 C CA . PHE A 1 291 ? 23.700 10.118 -11.059 1.00 60.72 291 PHE A CA 1
ATOM 2326 C C . PHE A 1 291 ? 23.787 11.652 -11.043 1.00 60.72 291 PHE A C 1
ATOM 2328 O O . PHE A 1 291 ? 23.688 12.287 -12.093 1.00 60.72 291 PHE A O 1
ATOM 2335 N N . LEU A 1 292 ? 24.076 12.243 -9.880 1.00 63.34 292 LEU A N 1
ATOM 2336 C CA . LEU A 1 292 ? 24.274 13.684 -9.719 1.00 63.34 292 LEU A CA 1
ATOM 2337 C C . LEU A 1 292 ? 25.451 14.205 -10.552 1.00 63.34 292 LEU A C 1
ATOM 2339 O O . LEU A 1 292 ? 25.361 15.301 -11.099 1.00 63.34 292 LEU A O 1
ATOM 2343 N N . SER A 1 293 ? 26.517 13.417 -10.724 1.00 61.28 293 SER A N 1
ATOM 2344 C CA . SER A 1 293 ? 27.658 13.806 -11.567 1.00 61.28 293 SER A CA 1
ATOM 2345 C C . SER A 1 293 ? 27.315 13.946 -13.061 1.00 61.28 293 SER A C 1
ATOM 2347 O O . SER A 1 293 ? 28.014 14.655 -13.785 1.00 61.28 293 SER A O 1
ATOM 2349 N N . PHE A 1 294 ? 26.225 13.317 -13.520 1.00 53.25 294 PHE A N 1
ATOM 2350 C CA . PHE A 1 294 ? 25.723 13.427 -14.895 1.00 53.25 294 PHE A CA 1
ATOM 2351 C C . PHE A 1 294 ? 24.631 14.493 -15.062 1.00 53.25 294 PHE A C 1
ATOM 2353 O O . PHE A 1 294 ? 24.246 14.804 -16.193 1.00 53.25 294 PHE A O 1
ATOM 2360 N N . CYS A 1 295 ? 24.131 15.072 -13.968 1.00 47.12 295 CYS A N 1
ATOM 2361 C CA . CYS A 1 295 ? 23.126 16.124 -14.014 1.00 47.12 295 CYS A CA 1
ATOM 2362 C C . CYS A 1 295 ? 23.785 17.510 -14.153 1.00 47.12 295 CYS A C 1
ATOM 2364 O O . CYS A 1 295 ? 24.607 17.891 -13.323 1.00 47.12 295 CYS A O 1
ATOM 2366 N N . PRO A 1 296 ? 23.392 18.324 -15.153 1.00 51.53 296 PRO A N 1
ATOM 2367 C CA . PRO A 1 296 ? 23.935 19.674 -15.343 1.00 51.53 296 PRO A CA 1
ATOM 2368 C C . PRO A 1 296 ? 23.495 20.673 -14.258 1.00 51.53 296 PRO A C 1
ATOM 2370 O O . PRO A 1 296 ? 24.016 21.784 -14.199 1.00 51.53 296 PRO A O 1
ATOM 2373 N N . LEU A 1 297 ? 22.532 20.295 -13.415 1.00 52.44 297 LEU A N 1
ATOM 2374 C CA . LEU A 1 297 ? 22.068 21.066 -12.270 1.00 52.44 297 LEU A CA 1
ATOM 2375 C C . LEU A 1 297 ? 22.258 20.211 -11.020 1.00 52.44 297 LEU A C 1
ATOM 2377 O O . LEU A 1 297 ? 21.593 19.189 -10.856 1.00 52.44 297 LEU A O 1
ATOM 2381 N N . THR A 1 298 ? 23.172 20.630 -10.154 1.00 41.44 298 THR A N 1
ATOM 2382 C CA . THR A 1 298 ? 23.342 20.049 -8.823 1.00 41.44 298 THR A CA 1
ATOM 2383 C C . THR A 1 298 ? 22.347 20.697 -7.859 1.00 41.44 298 THR A C 1
ATOM 2385 O O . THR A 1 298 ? 22.205 21.924 -7.897 1.00 41.44 298 THR A O 1
ATOM 2388 N N . PRO A 1 299 ? 21.670 19.927 -6.991 1.00 40.59 299 PRO A N 1
ATOM 2389 C CA . PRO A 1 299 ? 20.900 20.507 -5.900 1.00 40.59 299 PRO A CA 1
ATOM 2390 C C . PRO A 1 299 ? 21.844 21.318 -5.002 1.00 40.59 299 PRO A C 1
ATOM 2392 O O . PRO A 1 299 ? 22.885 20.816 -4.578 1.00 40.59 299 PRO A O 1
ATOM 2395 N N . THR A 1 300 ? 21.515 22.595 -4.803 1.00 41.28 300 THR A N 1
ATOM 2396 C CA . THR A 1 300 ? 22.145 23.474 -3.803 1.00 41.28 300 THR A CA 1
ATOM 2397 C C . THR A 1 300 ? 21.700 23.120 -2.401 1.00 41.28 300 THR A C 1
ATOM 2399 O O . THR A 1 300 ? 20.477 22.895 -2.247 1.00 41.28 300 THR A O 1
#

Secondary structure (DSSP, 8-state):
-PPP-----PPPPHHHHHHHHHHHHHHHHHHH---TTTHHHHHHHHHHHHTT-TTS------HHHHHHHHHHTTT-HHHHHHHHHHHHHHHHHTHHHHTT-STTSHHHHHHHHTTSSEEEEEE-TTS-EEEEE-GGGGGGS-HHHHHHHHHHHHHHHTTSHHHHHH-EEEEE--TT--TTTTTGGGTTTT-----------EEE--SS--S--GGGGGGG--HHHHHHHHHHH-S-HHHHHHHHHHHHHHHHS-EEEETTEEEE--SSPPTT-TTHHHHHHHHHHHHHHHHHHH-SS---

Sequence (300 aa):
REKEEDGLETSPSKAECSVWEDLTLEKARLELNENPDTLHQDIQEVRDMVITRPDIGFLRTDDAFILRFLRARKFQHFEAFRLLAQYFEYRQQNLDMFKSFKATDPGIKQALKDGFPGGLANLDHYGRKILVLSPSIIDRYTLVDILRAILLSLEAMIEDPELQVNGFVLIIDWSNFTFKGWGLGSLAGSSGAEQDGPVGQMWLAGRNLPMSDVEALYANIPHKDVLQAVRNSIPDTITANLVAELCDFVLIHSYFRFGDNLYLQIGRTAMGTHMAPQYANIFMADLEQRFLSFCPLTPT

Foldseek 3Di:
DDDDDDDDPDDDDPVVVVVLVVVLVVLLCPVLVDDPVCLVVLLVLLVVVVVVCPVFDQPDRDSLVLVLLSLLRSSPSVSSSVLSRCVRVVCVVPVVLCPVLDCPPPLLVVCVVVQAQPWDPDAPPLRATETEAELPCLLVGDPSSNVSNVVSVVVVQSSDSSCSSSPHKYKYQCQPDDCVSVVNVVVPPPDDDPDNDGDDIDIPPDPRDRPDDPLVVQQPDWLVLLLVLLLVVDPDNVVSNVVSVVSVVCQQADWDDDPNDIDTDHTTHDRPDPCSVVSSVSSVVSVVVVVQVPDPDHDD

Radius of gyration: 23.29 Å; chains: 1; bounding box: 69×53×58 Å

pLDDT: mean 71.17, std 20.47, range [24.88, 98.0]

Organism: Chelonoidis abingdonii (NCBI:txid106734)